Protein AF-A0A0N4YQ69-F1 (afdb_monomer)

Solvent-accessible surface area (backbone atoms only — not comparable to full-atom values): 17770 Å² total; per-residue (Å²): 64,83,66,95,59,52,76,45,65,47,61,39,55,82,89,36,18,52,49,54,38,53,51,47,27,51,51,41,51,25,63,77,66,76,50,82,80,83,52,77,44,84,30,37,85,88,32,35,67,65,48,52,65,71,57,42,94,88,43,84,62,46,72,47,61,40,63,74,40,74,33,44,87,44,102,47,74,42,63,37,41,68,34,44,51,65,61,28,32,49,76,69,47,48,49,58,56,56,50,56,60,54,73,76,50,97,78,84,85,88,79,91,86,48,65,75,68,63,68,65,94,88,39,54,59,55,89,56,77,80,75,51,59,79,94,47,44,70,57,63,70,26,62,86,73,43,79,73,78,88,75,81,83,80,88,79,59,65,70,59,47,65,76,37,60,91,73,60,56,49,59,79,38,70,44,79,46,75,56,97,91,37,73,31,41,40,70,26,24,40,54,60,32,38,47,62,70,41,94,89,65,69,30,77,90,71,66,69,80,82,52,82,80,74,83,45,45,43,44,43,53,49,52,47,13,65,33,28,41,70,46,98,55,44,46,74,38,73,62,49,92,75,76,82,50,52,58,46,66,26,81,62,33,41,32,52,68,52,34,54,74,26,36,80,33,66,42,42,44,59,62,28,52,37,40,38,41,38,45,92,70,70,43,54,70,93,40,73,47,66,48,70,48,78,47,77,104

Sequence (297 aa):
MGCAGPKSFIKVKGELSFLDIARRQHEAFNELHGCRVPLLLMNSFYTDMQTIDKLGAESSVKSFCQSRCPRIYADTWYPPGHGNIFQSLAMNGILDELLEQVSTSPNADESLQGGTLIDIGGQLMHLEIPQVPPEHLDEFCSTRTFKIFNTNNIWVNLRAVKRQLETISSEIIVNKKVLNGRDVIQLETSIGGCIRNFAKAYCVHVERSRFLPVKKTDDLLAICSDLYTLTDSWALQLSKQGAAPTVELGKCFQKVDEFHARFEEYPDIRELRSLRIDGDFRFEKDVVLKVFYCIEL

Mean predicted aligned error: 7.24 Å

Organism: Nippostrongylus brasiliensis (NCBI:txid27835)

Radius of gyration: 21.25 Å; Cα contacts (8 Å, |Δi|>4): 427; chains: 1; bounding box: 59×49×52 Å

Foldseek 3Di:
DADQADQQCQDQEVNDGVVNLVVLLVVLVCVVVVHDDAAEAEAEPRHVVVVDVVQDPPHSHYYFYFDWDAWAPDRDIDGQAPLRVLVRCVVVVNLVVVVVVVVPDDDDDDDDDADDADDDPNFHADDDQLNDDPVCNVVVPDCVNGVDDDLVPDDDDSVLSVVCVVPQDFDWRWDWDADPNDIITHTHGYNRRRQRSDPRHHDDDDDCLSHQDDDFVQSSLCSNAPQWDQDPSSRTDGPEPDDDARGAEEPQCGDSVSVVVQEPGREACRQERYEAAYDRHHDDPHHYDHYDDDHYD

pLDDT: mean 85.87, std 14.71, range [24.88, 97.06]

Nearest PDB structures (foldseek):
  2icx-assembly1_A  TM=8.692E-01  e=3.477E-26  Arabidopsis thaliana
  5weg-assembly2_B  TM=8.703E-01  e=4.452E-26  Saccharum hybrid cultivar SP80-3280
  1z90-assembly1_A  TM=8.789E-01  e=8.254E-26  Arabidopsis thaliana
  8c0b-assembly1_C  TM=8.403E-01  e=4.650E-25  Aspergillus nidulans FGSC A4
  2q4j-assembly2_B  TM=8.127E-01  e=1.204E-22  Arabidopsis thaliana

Structure (mmCIF, N/CA/C/O backbone):
data_AF-A0A0N4YQ69-F1
#
_entry.id   AF-A0A0N4YQ69-F1
#
loop_
_atom_site.group_PDB
_atom_site.id
_atom_site.type_symbol
_atom_site.label_atom_id
_atom_site.label_alt_id
_atom_site.label_comp_id
_atom_site.label_asym_id
_atom_site.label_entity_id
_atom_site.label_seq_id
_atom_site.pdbx_PDB_ins_code
_atom_site.Cartn_x
_atom_site.Cartn_y
_atom_site.Cartn_z
_atom_site.occupancy
_atom_site.B_iso_or_equiv
_atom_site.auth_seq_id
_atom_site.auth_comp_id
_atom_site.auth_asym_id
_atom_site.auth_atom_id
_atom_site.pdbx_PDB_model_num
ATOM 1 N N . MET A 1 1 ? 13.344 -1.336 -2.227 1.00 81.56 1 MET A N 1
ATOM 2 C CA . MET A 1 1 ? 12.711 -0.138 -2.815 1.00 81.56 1 MET A CA 1
ATOM 3 C C . MET A 1 1 ? 13.374 1.168 -2.384 1.00 81.56 1 MET A C 1
ATOM 5 O O . MET A 1 1 ? 13.573 1.996 -3.254 1.00 81.56 1 MET A O 1
ATOM 9 N N . GLY A 1 2 ? 13.752 1.383 -1.112 1.00 80.56 2 GLY A N 1
ATOM 10 C CA . GLY A 1 2 ? 14.614 2.529 -0.747 1.00 80.56 2 GLY A CA 1
ATOM 11 C C . GLY A 1 2 ? 14.018 3.917 -1.029 1.00 80.56 2 GLY A C 1
ATOM 12 O O . GLY A 1 2 ? 14.747 4.820 -1.409 1.00 80.56 2 GLY A O 1
ATOM 13 N N . CYS A 1 3 ? 12.699 4.067 -0.896 1.00 82.56 3 CYS A N 1
ATOM 14 C CA . CYS A 1 3 ? 11.982 5.309 -1.187 1.00 82.56 3 CYS A CA 1
ATOM 15 C C . CYS A 1 3 ? 12.355 6.416 -0.188 1.00 82.56 3 CYS A C 1
ATOM 17 O O . CYS A 1 3 ? 12.327 6.171 1.018 1.00 82.56 3 CYS A O 1
ATOM 19 N N . ALA A 1 4 ? 12.628 7.629 -0.678 1.00 78.94 4 ALA A N 1
ATOM 20 C CA . ALA A 1 4 ? 12.836 8.808 0.171 1.00 78.94 4 ALA A CA 1
ATOM 21 C C . ALA A 1 4 ? 11.524 9.351 0.781 1.00 78.94 4 ALA A C 1
ATOM 23 O O . ALA A 1 4 ? 11.542 9.979 1.837 1.00 78.94 4 ALA A O 1
ATOM 24 N N . GLY A 1 5 ? 10.386 9.078 0.134 1.00 88.38 5 GLY A N 1
ATOM 25 C CA . GLY A 1 5 ? 9.054 9.516 0.553 1.00 88.38 5 GLY A CA 1
ATOM 26 C C . GLY A 1 5 ? 8.030 8.377 0.642 1.00 88.38 5 GLY A C 1
ATOM 27 O O . GLY A 1 5 ? 8.395 7.193 0.595 1.00 88.38 5 GLY A O 1
ATOM 28 N N . PRO A 1 6 ? 6.732 8.711 0.766 1.00 93.50 6 PRO A N 1
ATOM 29 C CA . PRO A 1 6 ? 5.652 7.732 0.772 1.00 93.50 6 PRO A CA 1
ATOM 30 C C . PRO A 1 6 ? 5.706 6.847 -0.478 1.00 93.50 6 PRO A C 1
ATOM 32 O O . PRO A 1 6 ? 5.809 7.343 -1.597 1.00 93.50 6 PRO A O 1
ATOM 35 N N . LYS A 1 7 ? 5.568 5.524 -0.317 1.00 92.75 7 LYS A N 1
ATOM 36 C CA . LYS A 1 7 ? 5.508 4.598 -1.467 1.00 92.75 7 LYS A CA 1
ATOM 37 C C . LYS A 1 7 ? 4.371 4.934 -2.433 1.00 92.75 7 LYS A C 1
ATOM 39 O O . LYS A 1 7 ? 4.475 4.641 -3.615 1.00 92.75 7 LYS A O 1
ATOM 44 N N . SER A 1 8 ? 3.303 5.556 -1.938 1.00 95.56 8 SER A N 1
ATOM 45 C CA . SER A 1 8 ? 2.180 5.995 -2.759 1.00 95.56 8 SER A CA 1
ATOM 46 C C . SER A 1 8 ? 2.563 7.067 -3.789 1.00 95.56 8 SER A C 1
ATOM 48 O O . SER A 1 8 ? 1.811 7.275 -4.734 1.00 95.56 8 SER A O 1
ATOM 50 N N . PHE A 1 9 ? 3.720 7.723 -3.644 1.00 95.75 9 PHE A N 1
ATOM 51 C CA . PHE A 1 9 ? 4.195 8.762 -4.565 1.00 95.75 9 PHE A CA 1
ATOM 52 C C . PHE A 1 9 ? 5.041 8.209 -5.712 1.00 95.75 9 PHE A C 1
ATOM 54 O O . PHE A 1 9 ? 5.389 8.955 -6.624 1.00 95.75 9 PHE A O 1
ATOM 61 N N . ILE A 1 10 ? 5.376 6.916 -5.684 1.00 95.44 10 ILE A N 1
ATOM 62 C CA . ILE A 1 10 ? 6.097 6.268 -6.780 1.00 95.44 10 ILE A CA 1
ATOM 63 C C . ILE A 1 10 ? 5.240 6.382 -8.041 1.00 95.44 10 ILE A C 1
ATOM 65 O O . ILE A 1 10 ? 4.072 5.982 -8.027 1.00 95.44 10 ILE A O 1
ATOM 69 N N . LYS A 1 11 ? 5.826 6.933 -9.107 1.00 95.00 11 LYS A N 1
ATOM 70 C CA . LYS A 1 11 ? 5.207 7.020 -10.431 1.00 95.00 11 LYS A CA 1
ATOM 71 C C . LYS A 1 11 ? 5.155 5.632 -11.049 1.00 95.00 11 LYS A C 1
ATOM 73 O O . LYS A 1 11 ? 6.167 4.940 -11.094 1.00 95.00 11 LYS A O 1
ATOM 78 N N . VAL A 1 12 ? 3.978 5.231 -11.509 1.00 95.56 12 VAL A N 1
ATOM 79 C CA . VAL A 1 12 ? 3.753 3.880 -12.037 1.00 95.56 12 VAL A CA 1
ATOM 80 C C . VAL A 1 12 ? 3.042 3.843 -13.376 1.00 95.56 12 VAL A C 1
ATOM 82 O O . VAL A 1 12 ? 3.085 2.816 -14.038 1.00 95.56 12 VAL A O 1
ATOM 85 N N . LYS A 1 13 ? 2.400 4.932 -13.807 1.00 94.69 13 LYS A N 1
ATOM 86 C CA . LYS A 1 13 ? 1.794 5.030 -15.141 1.00 94.69 13 LYS A CA 1
ATOM 87 C C . LYS A 1 13 ? 2.028 6.409 -15.730 1.00 94.69 13 LYS A C 1
ATOM 89 O O . LYS A 1 13 ? 1.297 7.350 -15.427 1.00 94.69 13 LYS A O 1
ATOM 94 N N . GLY A 1 14 ? 3.071 6.523 -16.554 1.00 91.00 14 GLY A N 1
ATOM 95 C CA . GLY A 1 14 ? 3.581 7.820 -16.994 1.00 91.00 14 GLY A CA 1
ATOM 96 C C . GLY A 1 14 ? 3.902 8.688 -15.777 1.00 91.00 14 GLY A C 1
ATOM 97 O O . GLY A 1 14 ? 4.622 8.265 -14.876 1.00 91.00 14 GLY A O 1
ATOM 98 N N . GLU A 1 15 ? 3.283 9.862 -15.705 1.00 93.12 15 GLU A N 1
ATOM 99 C CA . GLU A 1 15 ? 3.456 10.794 -14.587 1.00 93.12 15 GLU A CA 1
ATOM 100 C C . GLU A 1 15 ? 2.585 10.478 -13.356 1.00 93.12 15 GLU A C 1
ATOM 102 O O . GLU A 1 15 ? 2.744 11.120 -12.317 1.00 93.12 15 GLU A O 1
ATOM 107 N N . LEU A 1 16 ? 1.677 9.498 -13.442 1.00 96.88 16 LEU A N 1
ATOM 108 C CA . LEU A 1 16 ? 0.750 9.162 -12.362 1.00 96.88 16 LEU A CA 1
ATOM 109 C C . LEU A 1 16 ? 1.410 8.272 -11.310 1.00 96.88 16 LEU A C 1
ATOM 111 O O . LEU A 1 16 ? 1.935 7.196 -11.616 1.00 96.88 16 LEU A O 1
ATOM 115 N N . SER A 1 17 ? 1.313 8.695 -10.052 1.00 96.94 17 SER A N 1
ATOM 116 C CA . SER A 1 17 ? 1.660 7.880 -8.891 1.00 96.94 17 SER A CA 1
ATOM 117 C C . SER A 1 17 ? 0.519 6.964 -8.444 1.00 96.94 17 SER A C 1
ATOM 119 O O . SER A 1 17 ? -0.624 7.113 -8.882 1.00 96.94 17 SER A O 1
ATOM 121 N N . PHE A 1 18 ? 0.795 6.032 -7.525 1.00 96.75 18 PHE A N 1
ATOM 122 C CA . PHE A 1 18 ? -0.266 5.232 -6.895 1.00 96.75 18 PHE A CA 1
ATOM 123 C C . PHE A 1 18 ? -1.338 6.103 -6.227 1.00 96.75 18 PHE A C 1
ATOM 125 O O . PHE A 1 18 ? -2.519 5.771 -6.300 1.00 96.75 18 PHE A O 1
ATOM 132 N N . LEU A 1 19 ? -0.944 7.208 -5.581 1.00 96.75 19 LEU A N 1
ATOM 133 C CA . LEU A 1 19 ? -1.889 8.145 -4.977 1.00 96.75 19 LEU A CA 1
ATOM 134 C C . LEU A 1 19 ? -2.761 8.813 -6.044 1.00 96.75 19 LEU A C 1
ATOM 136 O O . LEU A 1 19 ? -3.971 8.902 -5.859 1.00 96.75 19 LEU A O 1
ATOM 140 N N . ASP A 1 20 ? -2.171 9.246 -7.159 1.00 96.81 20 ASP A N 1
ATOM 141 C CA . ASP A 1 20 ? -2.929 9.883 -8.243 1.00 96.81 20 ASP A CA 1
ATOM 142 C C . ASP A 1 20 ? -3.948 8.907 -8.847 1.00 96.81 20 ASP A C 1
ATOM 144 O O . ASP A 1 20 ? -5.098 9.277 -9.077 1.00 96.81 20 ASP A O 1
ATOM 148 N N . ILE A 1 21 ? -3.560 7.641 -9.038 1.00 96.81 21 ILE A N 1
ATOM 149 C CA . ILE A 1 21 ? -4.468 6.585 -9.508 1.00 96.81 21 ILE A CA 1
ATOM 150 C C . ILE A 1 21 ? -5.599 6.352 -8.497 1.00 96.81 21 ILE A C 1
ATOM 152 O O . ILE A 1 21 ? -6.761 6.325 -8.892 1.00 96.81 21 ILE A O 1
ATOM 156 N N . ALA A 1 22 ? -5.294 6.237 -7.200 1.00 95.62 22 ALA A N 1
ATOM 157 C CA . ALA A 1 22 ? -6.308 6.027 -6.162 1.00 95.62 22 ALA A CA 1
ATOM 158 C C . ALA A 1 22 ? -7.311 7.191 -6.071 1.00 95.62 22 ALA A C 1
ATOM 160 O O . ALA A 1 22 ? -8.509 6.962 -5.906 1.00 95.62 22 ALA A O 1
ATOM 161 N N . ARG A 1 23 ? -6.841 8.438 -6.222 1.00 95.69 23 ARG A N 1
ATOM 162 C CA . ARG A 1 23 ? -7.705 9.629 -6.279 1.00 95.69 23 ARG A CA 1
ATOM 163 C C . ARG A 1 23 ? -8.641 9.587 -7.481 1.00 95.69 23 ARG A C 1
ATOM 165 O O . ARG A 1 23 ? -9.840 9.766 -7.317 1.00 95.69 23 ARG A O 1
ATOM 172 N N . ARG A 1 24 ? -8.119 9.271 -8.668 1.00 96.19 24 ARG A N 1
ATOM 173 C CA . ARG A 1 24 ? -8.933 9.189 -9.889 1.00 96.19 24 ARG A CA 1
ATOM 174 C C . ARG A 1 24 ? -9.940 8.037 -9.856 1.00 96.19 24 ARG A C 1
ATOM 176 O O . ARG A 1 24 ? -11.064 8.207 -10.310 1.00 96.19 24 ARG A O 1
ATOM 183 N N . GLN A 1 25 ? -9.575 6.893 -9.271 1.00 94.94 25 GLN A N 1
ATOM 184 C CA . GLN A 1 25 ? -10.514 5.790 -9.018 1.00 94.94 25 GLN A CA 1
ATOM 185 C C . GLN A 1 25 ? -11.665 6.231 -8.110 1.00 94.94 25 GLN A C 1
ATOM 187 O O . GLN A 1 25 ? -12.823 5.909 -8.364 1.00 94.94 25 GLN A O 1
ATOM 192 N N . HIS A 1 26 ? -11.346 6.969 -7.046 1.00 93.88 26 HIS A N 1
ATOM 193 C CA . HIS A 1 26 ? -12.329 7.490 -6.100 1.00 93.88 26 HIS A CA 1
ATOM 194 C C . HIS A 1 26 ? -13.263 8.531 -6.730 1.00 93.88 26 HIS A C 1
ATOM 196 O O . HIS A 1 26 ? -14.478 8.448 -6.549 1.00 93.88 26 HIS A O 1
ATOM 202 N N . GLU A 1 27 ? -12.713 9.464 -7.506 1.00 93.81 27 GLU A N 1
ATOM 203 C CA . GLU A 1 27 ? -13.479 10.462 -8.259 1.00 93.81 27 GLU A CA 1
ATOM 204 C C . GLU A 1 27 ? -14.423 9.786 -9.262 1.00 93.81 27 GLU A C 1
ATOM 206 O O . GLU A 1 27 ? -15.629 10.029 -9.219 1.00 93.81 27 GLU A O 1
ATOM 211 N N . ALA A 1 28 ? -13.906 8.858 -10.076 1.00 94.12 28 ALA A N 1
ATOM 212 C CA . ALA A 1 28 ? -14.700 8.105 -11.044 1.00 94.12 28 ALA A CA 1
ATOM 213 C C . ALA A 1 28 ? -15.805 7.270 -10.376 1.00 94.12 28 ALA A C 1
ATOM 215 O O . ALA A 1 28 ? -16.916 7.192 -10.893 1.00 94.12 28 ALA A O 1
ATOM 216 N N . PHE A 1 29 ? -15.534 6.667 -9.212 1.00 90.50 29 PHE A N 1
ATOM 217 C CA . PHE A 1 29 ? -16.540 5.927 -8.445 1.00 90.50 29 PHE A CA 1
ATOM 218 C C . PHE A 1 29 ? -17.683 6.836 -7.975 1.00 90.50 29 PHE A C 1
ATOM 220 O O . PHE A 1 29 ? -18.855 6.502 -8.150 1.00 90.50 29 PHE A O 1
ATOM 227 N N . ASN A 1 30 ? -17.349 7.987 -7.389 1.00 87.38 30 ASN A N 1
ATOM 228 C CA . ASN A 1 30 ? -18.348 8.938 -6.907 1.00 87.38 30 ASN A CA 1
ATOM 229 C C . ASN A 1 30 ? -19.183 9.523 -8.052 1.00 87.38 30 ASN A C 1
ATOM 231 O O . ASN A 1 30 ? -20.398 9.647 -7.910 1.00 87.38 30 ASN A O 1
ATOM 235 N N . GLU A 1 31 ? -18.557 9.837 -9.188 1.00 92.25 31 GLU A N 1
ATOM 236 C CA . GLU A 1 31 ? -19.246 10.320 -10.387 1.00 92.25 31 GLU A CA 1
ATOM 237 C C . GLU A 1 31 ? -20.193 9.257 -10.959 1.00 92.25 31 GLU A C 1
ATOM 239 O O . GLU A 1 31 ? -21.384 9.520 -11.125 1.00 92.25 31 GLU A O 1
ATOM 244 N N . LEU A 1 32 ? -19.694 8.033 -11.173 1.00 90.19 32 LEU A N 1
ATOM 245 C CA . LEU A 1 32 ? -20.468 6.923 -11.734 1.00 90.19 32 LEU A CA 1
ATOM 246 C C . LEU A 1 32 ? -21.710 6.588 -10.899 1.00 90.19 32 LEU A C 1
ATOM 248 O O . LEU A 1 32 ? -22.759 6.251 -11.447 1.00 90.19 32 LEU A O 1
ATOM 252 N N . HIS A 1 33 ? -21.593 6.657 -9.573 1.00 84.56 33 HIS A N 1
ATOM 253 C CA . HIS A 1 33 ? -22.668 6.284 -8.655 1.00 84.56 33 HIS A CA 1
ATOM 254 C C . HIS A 1 33 ? -23.446 7.479 -8.091 1.00 84.56 33 HIS A C 1
ATOM 256 O O . HIS A 1 33 ? -24.331 7.278 -7.258 1.00 84.56 33 HIS A O 1
ATOM 262 N N . GLY A 1 34 ? -23.132 8.709 -8.511 1.00 85.81 34 GLY A N 1
ATOM 263 C CA . GLY A 1 34 ? -23.762 9.925 -7.991 1.00 85.81 34 GLY A CA 1
ATOM 264 C C . GLY A 1 34 ? -23.657 10.057 -6.467 1.00 85.81 34 GLY A C 1
ATOM 265 O O . GLY A 1 34 ? -24.573 10.571 -5.824 1.00 85.81 34 GLY A O 1
ATOM 266 N N . CYS A 1 35 ? -22.576 9.546 -5.874 1.00 85.31 35 CYS A N 1
ATOM 267 C CA . CYS A 1 35 ? -22.390 9.474 -4.429 1.00 85.31 35 CYS A CA 1
ATOM 268 C C . CYS A 1 35 ? -21.228 10.361 -3.959 1.00 85.31 35 CYS A C 1
ATOM 270 O O . CYS A 1 35 ? -20.520 10.988 -4.745 1.00 85.31 35 CYS A O 1
ATOM 272 N N . ARG A 1 36 ? -21.083 10.491 -2.639 1.00 83.62 36 ARG A N 1
ATOM 273 C CA . ARG A 1 36 ? -20.038 11.305 -1.998 1.00 83.62 36 ARG A CA 1
ATOM 274 C C . ARG A 1 36 ? -19.350 10.508 -0.902 1.00 83.62 36 ARG A C 1
ATOM 276 O O . ARG A 1 36 ? -19.310 10.922 0.253 1.00 83.62 36 ARG A O 1
ATOM 283 N N . VAL A 1 37 ? -18.862 9.322 -1.252 1.00 87.25 37 VAL A N 1
ATOM 284 C CA . VAL A 1 37 ? -18.086 8.507 -0.316 1.00 87.25 37 VAL A CA 1
ATOM 285 C C . VAL A 1 37 ? -16.769 9.237 -0.033 1.00 87.25 37 VAL A C 1
ATOM 287 O O . VAL A 1 37 ? -16.130 9.678 -0.988 1.00 87.25 37 VAL A O 1
ATOM 290 N N . PRO A 1 38 ? -16.335 9.406 1.228 1.00 91.06 38 PRO A N 1
ATOM 291 C CA . PRO A 1 38 ? -15.057 10.044 1.534 1.00 91.06 38 PRO A CA 1
ATOM 292 C C . PRO A 1 38 ? -13.868 9.117 1.234 1.00 91.06 38 PRO A C 1
ATOM 294 O O . PRO A 1 38 ? -13.939 7.911 1.470 1.00 91.06 38 PRO A O 1
ATOM 297 N N . LEU A 1 39 ? -12.751 9.689 0.768 1.00 94.00 39 LEU A N 1
ATOM 298 C CA . LEU A 1 39 ? -11.452 9.009 0.716 1.00 94.00 39 LEU A CA 1
ATOM 299 C C . LEU A 1 39 ? -10.593 9.483 1.887 1.00 94.00 39 LEU A C 1
ATOM 301 O O . LEU A 1 39 ? -10.362 10.683 2.046 1.00 94.00 39 LEU A O 1
ATOM 305 N N . LEU A 1 40 ? -10.121 8.530 2.691 1.00 95.50 40 LEU A N 1
ATOM 306 C CA . LEU A 1 40 ? -9.286 8.779 3.862 1.00 95.50 40 LEU A CA 1
ATOM 307 C C . LEU A 1 40 ? -7.924 8.104 3.696 1.00 95.50 40 LEU A C 1
ATOM 309 O O . LEU A 1 40 ? -7.854 6.915 3.383 1.00 95.50 40 LEU A O 1
ATOM 313 N N . LEU A 1 41 ? -6.846 8.843 3.956 1.00 97.00 41 LEU A N 1
ATOM 314 C CA . LEU A 1 41 ? -5.479 8.323 3.940 1.00 97.00 41 LEU A CA 1
ATOM 315 C C . LEU A 1 41 ? -4.911 8.266 5.359 1.00 97.00 41 LEU A C 1
ATOM 317 O O . LEU A 1 41 ? -4.782 9.291 6.024 1.00 97.00 41 LEU A O 1
ATOM 321 N N . MET A 1 42 ? -4.545 7.069 5.816 1.00 97.06 42 MET A N 1
ATOM 322 C CA . MET A 1 42 ? -3.809 6.909 7.068 1.00 97.06 42 MET A CA 1
ATOM 323 C C . MET A 1 42 ? -2.308 7.060 6.814 1.00 97.06 42 MET A C 1
ATOM 325 O O . MET A 1 42 ? -1.683 6.217 6.167 1.00 97.06 42 MET A O 1
ATOM 329 N N . ASN A 1 43 ? -1.724 8.113 7.368 1.00 96.69 43 ASN A N 1
ATOM 330 C CA . ASN A 1 43 ? -0.309 8.429 7.272 1.00 96.69 43 ASN A CA 1
ATOM 331 C C . ASN A 1 43 ? 0.462 7.931 8.501 1.00 96.69 43 ASN A C 1
ATOM 333 O O . ASN A 1 43 ? -0.093 7.626 9.553 1.00 96.69 43 ASN A O 1
ATOM 337 N N . SER A 1 44 ? 1.785 7.880 8.384 1.00 95.31 44 SER A N 1
ATOM 338 C CA . SER A 1 44 ? 2.702 7.872 9.527 1.00 95.31 44 SER A CA 1
ATOM 339 C C . SER A 1 44 ? 3.306 9.257 9.713 1.00 95.31 44 SER A C 1
ATOM 341 O O . SER A 1 44 ? 3.362 10.032 8.763 1.00 95.31 44 SER A O 1
ATOM 343 N N . PHE A 1 45 ? 3.909 9.519 10.870 1.00 93.69 45 PHE A N 1
ATOM 344 C CA . PHE A 1 45 ? 4.668 10.754 11.090 1.00 93.69 45 PHE A CA 1
ATOM 345 C C . PHE A 1 45 ? 5.856 10.948 10.119 1.00 93.69 45 PHE A C 1
ATOM 347 O O . PHE A 1 45 ? 6.374 12.053 10.016 1.00 93.69 45 PHE A O 1
ATOM 354 N N . TYR A 1 46 ? 6.285 9.908 9.388 1.00 93.94 46 TYR A N 1
ATOM 355 C CA . TYR A 1 46 ? 7.277 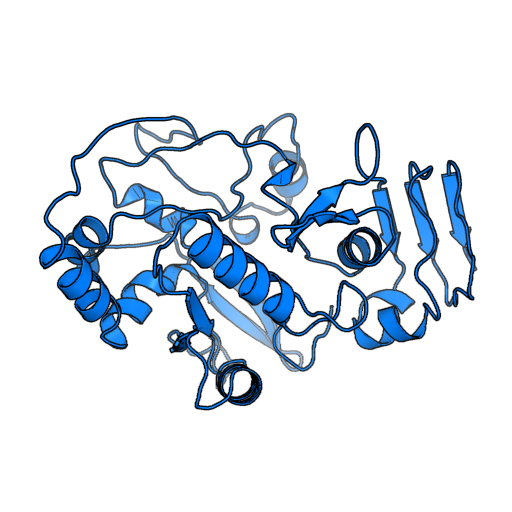10.024 8.309 1.00 93.94 46 TYR A CA 1
ATOM 356 C C . TYR A 1 46 ? 6.677 10.477 6.969 1.00 93.94 46 TYR A C 1
ATOM 358 O O . TYR A 1 46 ? 7.389 11.009 6.119 1.00 93.94 46 TYR A O 1
ATOM 366 N N . THR A 1 47 ? 5.385 10.226 6.753 1.00 95.69 47 THR A N 1
ATOM 367 C CA . THR A 1 47 ? 4.704 10.426 5.464 1.00 95.69 47 THR A CA 1
ATOM 368 C C . THR A 1 47 ? 3.662 11.538 5.501 1.00 95.69 47 THR A C 1
ATOM 370 O O . THR A 1 47 ? 3.200 11.944 4.440 1.00 95.69 47 THR A O 1
ATOM 373 N N . ASP A 1 48 ? 3.291 12.019 6.688 1.00 95.44 48 ASP A N 1
ATOM 374 C CA . ASP A 1 48 ? 2.148 12.907 6.906 1.00 95.44 48 ASP A CA 1
ATOM 375 C C . ASP A 1 48 ? 2.302 14.257 6.202 1.00 95.44 48 ASP A C 1
ATOM 377 O O . ASP A 1 48 ? 1.548 14.542 5.277 1.00 95.44 48 ASP A O 1
ATOM 381 N N . MET A 1 49 ? 3.350 15.018 6.536 1.00 95.44 49 MET A N 1
ATOM 382 C CA . MET A 1 49 ? 3.629 16.325 5.919 1.00 95.44 49 MET A CA 1
ATOM 383 C C . MET A 1 49 ? 3.706 16.241 4.392 1.00 95.44 49 MET A C 1
ATOM 385 O O . MET A 1 49 ? 3.011 16.969 3.697 1.00 95.44 49 MET A O 1
ATOM 389 N N . GLN A 1 50 ? 4.472 15.278 3.867 1.00 96.00 50 GLN A N 1
ATOM 390 C CA . GLN A 1 50 ? 4.605 15.073 2.421 1.00 96.00 50 GLN A CA 1
ATOM 391 C C . GLN A 1 50 ? 3.249 14.781 1.758 1.00 96.00 50 GLN A C 1
ATOM 393 O O . GLN A 1 50 ? 2.995 15.243 0.648 1.00 96.00 50 GLN A O 1
ATOM 398 N N . THR A 1 51 ? 2.379 14.019 2.430 1.00 96.31 51 THR A N 1
ATOM 399 C CA . THR A 1 51 ? 1.026 13.702 1.949 1.00 96.31 51 THR A CA 1
ATOM 400 C C . THR A 1 51 ? 0.129 14.929 1.971 1.00 96.31 51 THR A C 1
ATOM 402 O O . THR A 1 51 ? -0.506 15.207 0.960 1.00 96.31 51 THR A O 1
ATOM 405 N N . ILE A 1 52 ? 0.117 15.692 3.064 1.00 95.00 52 ILE A N 1
ATOM 406 C CA . ILE A 1 52 ? -0.664 16.930 3.190 1.00 95.00 52 ILE A CA 1
ATOM 407 C C . ILE A 1 52 ? -0.252 17.939 2.109 1.00 95.00 52 ILE A C 1
ATOM 409 O O . ILE A 1 52 ? -1.113 18.441 1.386 1.00 95.00 52 ILE A O 1
ATOM 413 N N . ASP A 1 53 ? 1.053 18.155 1.926 1.00 95.44 53 ASP A N 1
ATOM 414 C CA . ASP A 1 53 ? 1.588 19.067 0.911 1.00 95.44 53 ASP A CA 1
ATOM 415 C C . ASP A 1 53 ? 1.190 18.633 -0.509 1.00 95.44 53 ASP A C 1
ATOM 417 O O . ASP A 1 53 ? 0.791 19.456 -1.333 1.00 95.44 53 ASP A O 1
ATOM 421 N N . LYS A 1 54 ? 1.252 17.325 -0.799 1.00 94.50 54 LYS A N 1
ATOM 422 C CA . LYS A 1 54 ? 0.860 16.762 -2.102 1.00 94.50 54 LYS A CA 1
ATOM 423 C C . LYS A 1 54 ? -0.648 16.837 -2.349 1.00 94.50 54 LYS A C 1
ATOM 425 O O . LYS A 1 54 ? -1.058 16.962 -3.503 1.00 94.50 54 LYS A O 1
ATOM 430 N N . LEU A 1 55 ? -1.471 16.706 -1.307 1.00 94.00 55 LEU A N 1
ATOM 431 C CA . LEU A 1 55 ? -2.924 16.819 -1.423 1.00 94.00 55 LEU A CA 1
ATOM 432 C C . LEU A 1 55 ? -3.344 18.266 -1.706 1.00 94.00 55 LEU A C 1
ATOM 434 O O . LEU A 1 55 ? -4.176 18.476 -2.589 1.00 94.00 55 LEU A O 1
ATOM 438 N N . GLY A 1 56 ? -2.735 19.230 -1.011 1.00 93.00 56 GLY A N 1
ATOM 439 C CA . GLY A 1 56 ? -3.095 20.645 -1.072 1.00 93.00 56 GLY A CA 1
ATOM 440 C C . GLY A 1 56 ? -4.331 20.984 -0.228 1.00 93.00 56 GLY A C 1
ATOM 441 O O . GLY A 1 56 ? -5.142 20.117 0.096 1.00 93.00 56 GLY A O 1
ATOM 442 N N . ALA A 1 57 ? -4.477 22.265 0.126 1.00 88.31 57 ALA A N 1
ATOM 443 C CA . ALA A 1 57 ? -5.501 22.740 1.066 1.00 88.31 57 ALA A CA 1
ATOM 444 C C . ALA A 1 57 ? -6.951 22.509 0.595 1.00 88.31 57 ALA A C 1
ATOM 446 O O . ALA A 1 57 ? -7.831 22.280 1.416 1.00 88.31 57 ALA A O 1
ATOM 447 N N . GLU A 1 58 ? -7.185 22.517 -0.718 1.00 88.00 58 GLU A N 1
ATOM 448 C CA . GLU A 1 58 ? -8.519 22.382 -1.328 1.00 88.00 58 GLU A CA 1
ATOM 449 C C . GLU A 1 58 ? -8.905 20.921 -1.635 1.00 88.00 58 GLU A C 1
ATOM 451 O O . GLU A 1 58 ? -9.901 20.650 -2.306 1.00 88.00 58 GLU A O 1
ATOM 456 N N . SER A 1 59 ? -8.099 19.947 -1.201 1.00 89.31 59 SER A N 1
ATOM 457 C CA . SER A 1 59 ? -8.358 18.533 -1.474 1.00 89.31 59 SER A CA 1
ATOM 458 C C . SER A 1 59 ? -9.586 18.016 -0.721 1.00 89.31 59 SER A C 1
ATOM 460 O O . SER A 1 59 ? -9.681 18.126 0.498 1.00 89.31 59 SER A O 1
ATOM 462 N N . SER A 1 60 ? -10.485 17.335 -1.435 1.00 87.38 60 SER A N 1
ATOM 463 C CA . SER A 1 60 ? -11.604 16.585 -0.841 1.00 87.38 60 SER A CA 1
ATOM 464 C C . SER A 1 60 ? -11.161 15.304 -0.120 1.00 87.38 60 SER A C 1
ATOM 466 O O . SER A 1 60 ? -11.900 14.757 0.700 1.00 87.38 60 SER A O 1
ATOM 468 N N . VAL A 1 61 ? -9.953 14.817 -0.416 1.00 94.00 61 VAL A N 1
ATOM 469 C CA . VAL A 1 61 ? -9.334 13.675 0.261 1.00 94.00 61 VAL A CA 1
ATOM 470 C C . VAL A 1 61 ? -8.814 14.126 1.615 1.00 94.00 61 VAL A C 1
ATOM 472 O O . VAL A 1 61 ? -7.969 15.021 1.677 1.00 94.00 61 VAL A O 1
ATOM 475 N N . LYS A 1 62 ? -9.271 13.475 2.688 1.00 92.31 62 LYS A N 1
ATOM 476 C CA . LYS A 1 62 ? -8.769 13.727 4.042 1.00 92.31 62 LYS A CA 1
ATOM 477 C C . LYS A 1 62 ? -7.641 12.758 4.371 1.00 92.31 62 LYS A C 1
ATOM 479 O O . LYS A 1 62 ? -7.582 11.638 3.863 1.00 92.31 62 LYS A O 1
ATOM 484 N N . SER A 1 63 ? -6.760 13.165 5.273 1.00 95.12 63 SER A N 1
ATOM 485 C CA . SER A 1 63 ? -5.730 12.283 5.813 1.00 95.12 63 SER A CA 1
ATOM 486 C C . SER A 1 63 ? -5.610 12.439 7.321 1.00 95.12 63 SER A C 1
ATOM 488 O O . SER A 1 63 ? -6.019 13.460 7.869 1.00 95.12 63 SER A O 1
ATOM 490 N N . PHE A 1 64 ? -5.096 11.409 7.984 1.00 95.75 64 PHE A N 1
ATOM 491 C CA . PHE A 1 64 ? -4.874 11.404 9.423 1.00 95.75 64 PHE A CA 1
ATOM 492 C C . PHE A 1 64 ? -3.630 10.612 9.776 1.00 95.75 64 PHE A C 1
ATOM 494 O O . PHE A 1 64 ? -3.276 9.646 9.098 1.00 95.75 64 PHE A O 1
ATOM 501 N N . CYS A 1 65 ? -2.974 11.006 10.859 1.00 96.06 65 CYS A N 1
ATOM 502 C CA . CYS A 1 65 ? -1.726 10.394 11.275 1.00 96.06 65 CYS A CA 1
ATOM 503 C C . CYS A 1 65 ? -1.985 9.277 12.288 1.00 96.06 65 CYS A C 1
ATOM 505 O O . CYS A 1 65 ? -2.736 9.444 13.254 1.00 96.06 65 CYS A O 1
ATOM 507 N N . GLN A 1 66 ? -1.354 8.127 12.059 1.00 96.38 66 GLN A N 1
ATOM 508 C CA . GLN A 1 66 ? -1.346 7.027 13.012 1.00 96.38 66 GLN A CA 1
ATOM 509 C C . GLN A 1 66 ? -0.385 7.298 14.177 1.00 96.38 66 GLN A C 1
ATOM 511 O O . GLN A 1 66 ? 0.467 8.190 14.129 1.00 96.38 66 GLN A O 1
ATOM 516 N N . SER A 1 67 ? -0.490 6.480 15.219 1.00 95.56 67 SER A N 1
ATOM 517 C CA . SER A 1 67 ? 0.363 6.580 16.404 1.00 95.56 67 SER A CA 1
ATOM 518 C C . SER A 1 67 ? 1.840 6.296 16.092 1.00 95.56 67 SER A C 1
ATOM 520 O O . SER A 1 67 ? 2.217 5.818 15.019 1.00 95.56 67 SER A O 1
ATOM 522 N N . ARG A 1 68 ? 2.706 6.554 17.073 1.00 95.50 68 ARG A N 1
ATOM 523 C CA . ARG A 1 68 ? 4.129 6.200 17.029 1.00 95.50 68 ARG A CA 1
ATOM 524 C C . ARG A 1 68 ? 4.539 5.486 18.309 1.00 95.50 68 ARG A C 1
ATOM 526 O O . ARG A 1 68 ? 4.095 5.862 19.389 1.00 95.50 68 ARG A O 1
ATOM 533 N N . CYS A 1 69 ? 5.429 4.511 18.189 1.00 93.94 69 CYS A N 1
ATOM 534 C CA . CYS A 1 69 ? 5.989 3.759 19.307 1.00 93.94 69 CYS A CA 1
ATOM 535 C C . CYS A 1 69 ? 7.517 3.906 19.351 1.00 93.94 69 CYS A C 1
ATOM 537 O O . CYS A 1 69 ? 8.144 4.052 18.296 1.00 93.94 69 CYS A O 1
ATOM 539 N N . PRO A 1 70 ? 8.138 3.892 20.543 1.00 95.19 70 PRO A N 1
ATOM 540 C CA . PRO A 1 70 ? 9.589 3.933 20.669 1.00 95.19 70 PRO A CA 1
ATOM 541 C C . PRO A 1 70 ? 10.184 2.577 20.285 1.00 95.19 70 PRO A C 1
ATOM 543 O O . PRO A 1 70 ? 9.685 1.534 20.715 1.00 95.19 70 PRO A O 1
ATOM 546 N N . ARG A 1 71 ? 11.249 2.573 19.476 1.00 94.75 71 ARG A N 1
ATOM 547 C CA . ARG A 1 71 ? 12.025 1.359 19.191 1.00 94.75 71 ARG A CA 1
ATOM 548 C C . ARG A 1 71 ? 12.657 0.866 20.490 1.00 94.75 71 ARG A C 1
ATOM 550 O O . ARG A 1 71 ? 13.221 1.646 21.249 1.00 94.75 71 ARG A O 1
ATOM 557 N N . ILE A 1 72 ? 12.606 -0.435 20.740 1.00 95.19 72 ILE A N 1
ATOM 558 C CA . ILE A 1 72 ? 13.334 -1.005 21.877 1.00 95.19 72 ILE A CA 1
ATOM 559 C C . ILE A 1 72 ? 14.822 -1.014 21.506 1.00 95.19 72 ILE A C 1
ATOM 561 O O . ILE A 1 72 ? 15.173 -1.385 20.383 1.00 95.19 72 ILE A O 1
ATOM 565 N N . TYR A 1 73 ? 15.673 -0.597 22.447 1.00 92.44 73 TYR A N 1
ATOM 566 C CA . TYR A 1 73 ? 17.128 -0.441 22.293 1.00 92.44 73 TYR A CA 1
ATOM 567 C C . TYR A 1 73 ? 17.589 0.710 21.379 1.00 92.44 73 TYR A C 1
ATOM 569 O O . TYR A 1 73 ? 18.769 0.787 21.035 1.00 92.44 73 TYR A O 1
ATOM 577 N N . ALA A 1 74 ? 16.697 1.641 21.020 1.00 90.31 74 ALA A N 1
ATOM 578 C CA . ALA A 1 74 ? 17.071 2.879 20.340 1.00 90.31 74 ALA A CA 1
ATOM 579 C C . ALA A 1 74 ? 16.128 4.040 20.682 1.00 90.31 74 ALA A C 1
ATOM 581 O O . ALA A 1 74 ? 14.914 3.879 20.661 1.00 90.31 74 ALA A O 1
ATOM 582 N N . ASP A 1 75 ? 16.675 5.246 20.843 1.00 89.81 75 ASP A N 1
ATOM 583 C CA . ASP A 1 75 ? 15.909 6.470 21.139 1.00 89.81 75 ASP A CA 1
ATOM 584 C C . ASP A 1 75 ? 15.246 7.063 19.883 1.00 89.81 75 ASP A C 1
ATOM 586 O O . ASP A 1 75 ? 15.392 8.235 19.541 1.00 89.81 75 ASP A O 1
ATOM 590 N N . THR A 1 76 ? 14.543 6.225 19.122 1.00 92.69 76 THR A N 1
ATOM 591 C CA . THR A 1 76 ? 13.890 6.605 17.865 1.00 92.69 76 THR A CA 1
ATOM 592 C C . THR A 1 76 ? 12.498 5.991 17.772 1.00 92.69 76 THR A C 1
ATOM 594 O O . THR A 1 76 ? 12.208 4.979 18.401 1.00 92.69 76 THR A O 1
ATOM 597 N N . TRP A 1 77 ? 11.628 6.574 16.951 1.00 93.81 77 TRP A N 1
ATOM 598 C CA . TRP A 1 77 ? 10.211 6.198 16.868 1.00 93.81 77 TRP A CA 1
ATOM 599 C C . TRP A 1 77 ? 9.887 5.415 15.595 1.00 93.81 77 TRP A C 1
ATOM 601 O O . TRP A 1 77 ? 10.568 5.582 14.588 1.00 93.81 77 TRP A O 1
ATOM 611 N N . TYR A 1 78 ? 8.840 4.593 15.598 1.00 94.25 78 TYR A N 1
ATOM 612 C CA . TYR A 1 78 ? 8.317 3.899 14.415 1.00 94.25 78 TYR A CA 1
ATOM 613 C C . TYR A 1 78 ? 6.781 3.818 14.449 1.00 94.25 78 TYR A C 1
ATOM 615 O O . TYR A 1 78 ? 6.198 3.907 15.531 1.00 94.25 78 TYR A O 1
ATOM 623 N N . PRO A 1 79 ? 6.105 3.691 13.292 1.00 95.12 79 PRO A N 1
ATOM 624 C CA . PRO A 1 79 ? 4.667 3.433 13.261 1.00 95.12 79 PRO A CA 1
ATOM 625 C C . PRO A 1 79 ? 4.359 1.996 13.730 1.00 95.12 79 PRO A C 1
ATOM 627 O O . PRO A 1 79 ? 5.023 1.072 13.264 1.00 95.12 79 PRO A O 1
ATOM 630 N N . PRO A 1 80 ? 3.347 1.767 14.585 1.00 94.12 80 PRO A N 1
ATOM 631 C CA . PRO A 1 80 ? 3.045 0.464 15.201 1.00 94.12 80 PRO A CA 1
ATOM 632 C C . PRO A 1 80 ? 2.312 -0.533 14.281 1.00 94.12 80 PRO A C 1
ATOM 634 O O . PRO A 1 80 ? 1.581 -1.412 14.745 1.00 94.12 80 PRO A O 1
ATOM 637 N N . GLY A 1 81 ? 2.492 -0.410 12.967 1.00 91.94 81 GLY A N 1
ATOM 638 C CA . GLY A 1 81 ? 1.788 -1.218 11.976 1.00 91.94 81 GLY A CA 1
ATOM 639 C C . GLY A 1 81 ? 0.340 -0.778 11.741 1.00 91.94 81 GLY A C 1
ATOM 640 O O . GLY A 1 81 ? -0.237 0.043 12.453 1.00 91.94 81 GLY A O 1
ATOM 641 N N . HIS A 1 82 ? -0.260 -1.338 10.694 1.00 91.69 82 HIS A N 1
ATOM 642 C CA . HIS A 1 82 ? -1.574 -0.921 10.201 1.00 91.69 82 HIS A CA 1
ATOM 643 C C . HIS A 1 82 ? -2.752 -1.392 11.073 1.00 91.69 82 HIS A C 1
ATOM 645 O O . HIS A 1 82 ? -3.880 -0.962 10.843 1.00 91.69 82 HIS A O 1
ATOM 651 N N . GLY A 1 83 ? -2.523 -2.232 12.090 1.00 90.31 83 GLY A N 1
ATOM 652 C CA . GLY A 1 83 ? -3.536 -2.566 13.100 1.00 90.31 83 GLY A CA 1
ATOM 653 C C . GLY A 1 83 ? -3.971 -1.371 13.958 1.00 90.31 83 GLY A C 1
ATOM 654 O O . GLY A 1 83 ? -5.091 -1.360 14.462 1.00 90.31 83 GLY A O 1
ATOM 655 N N . ASN A 1 84 ? -3.150 -0.317 14.036 1.00 93.62 84 ASN A N 1
ATOM 656 C CA . ASN A 1 84 ? -3.438 0.912 14.785 1.00 93.62 84 ASN A CA 1
ATOM 657 C C . ASN A 1 84 ? -4.514 1.813 14.146 1.00 93.62 84 ASN A C 1
ATOM 659 O O . ASN A 1 84 ? -4.853 2.865 14.693 1.00 93.62 84 ASN A O 1
ATOM 663 N N . ILE A 1 85 ? -5.066 1.419 12.996 1.00 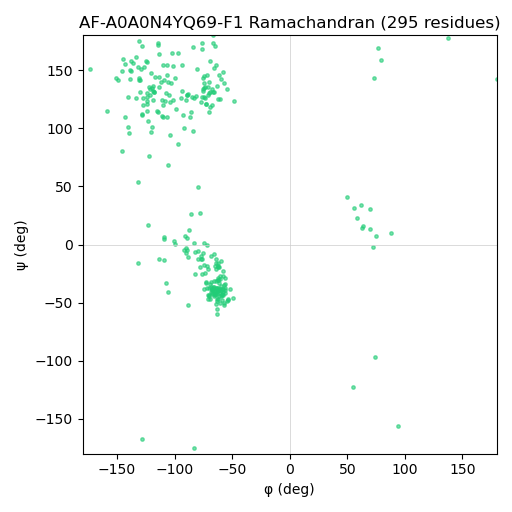95.38 85 ILE A N 1
ATOM 664 C CA . ILE A 1 85 ? -6.055 2.200 12.248 1.00 95.38 85 ILE A CA 1
ATOM 665 C C . ILE A 1 85 ? -7.295 2.554 13.072 1.00 95.38 85 ILE A C 1
ATOM 667 O O . ILE A 1 85 ? -7.743 3.694 13.019 1.00 95.38 85 ILE A O 1
ATOM 671 N N . PHE A 1 86 ? -7.833 1.626 13.870 1.00 95.12 86 PHE A N 1
ATOM 672 C CA . PHE A 1 86 ? -9.067 1.873 14.620 1.00 95.12 86 PHE A CA 1
ATOM 673 C C . PHE A 1 86 ? -8.856 2.874 15.756 1.00 95.12 86 PHE A C 1
ATOM 675 O O . PHE A 1 86 ? -9.644 3.810 15.892 1.00 95.12 86 PHE A O 1
ATOM 682 N N . GLN A 1 87 ? -7.767 2.736 16.521 1.00 94.81 87 GLN A N 1
ATOM 683 C CA . GLN A 1 87 ? -7.412 3.727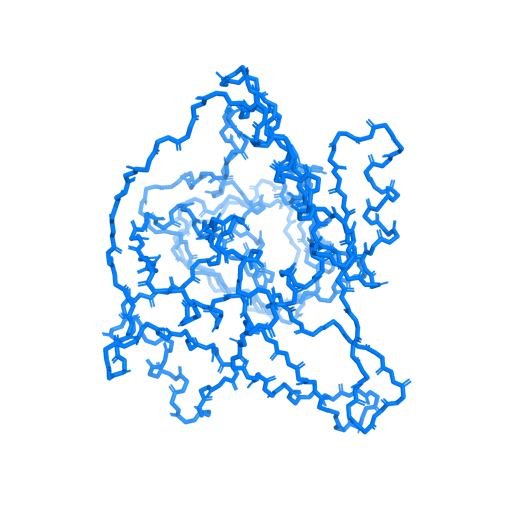 17.538 1.00 94.81 87 GLN A CA 1
ATOM 684 C C . GLN A 1 87 ? -7.096 5.079 16.896 1.00 94.81 87 GLN A C 1
ATOM 686 O O . GLN A 1 87 ? -7.544 6.102 17.398 1.00 94.81 87 GLN A O 1
ATOM 691 N N . SER A 1 88 ? -6.395 5.093 15.760 1.00 95.69 88 SER A N 1
ATOM 692 C CA . SER A 1 88 ? -6.060 6.331 15.046 1.00 95.69 88 SER A CA 1
ATOM 693 C C . SER A 1 88 ? -7.304 7.060 14.541 1.00 95.69 88 SER A C 1
ATOM 695 O O . SER A 1 88 ? -7.402 8.271 14.711 1.00 95.69 88 SER A O 1
ATOM 697 N N . LEU A 1 89 ? -8.282 6.344 13.979 1.00 95.56 89 LEU A N 1
ATOM 698 C CA . LEU A 1 89 ? -9.563 6.930 13.573 1.00 95.56 89 LEU A CA 1
ATOM 699 C C . LEU A 1 89 ? -10.287 7.581 14.755 1.00 95.56 89 LEU A C 1
ATOM 701 O O . LEU A 1 89 ? -10.819 8.679 14.613 1.00 95.56 89 LEU A O 1
ATOM 705 N N . ALA A 1 90 ? -10.302 6.922 15.914 1.00 95.06 90 ALA A N 1
ATOM 706 C CA . ALA A 1 90 ? -10.954 7.449 17.107 1.00 95.06 90 ALA A CA 1
ATOM 707 C C . ALA A 1 90 ? -10.202 8.642 17.717 1.00 95.06 90 ALA A C 1
ATOM 709 O O . ALA A 1 90 ? -10.805 9.673 17.988 1.00 95.06 90 ALA A O 1
ATOM 710 N N . MET A 1 91 ? -8.879 8.540 17.875 1.00 94.44 91 MET A N 1
ATOM 711 C CA . MET A 1 91 ? -8.036 9.596 18.451 1.00 94.44 91 MET A CA 1
ATOM 712 C C . MET A 1 91 ? -8.049 10.884 17.623 1.00 94.44 91 MET A C 1
ATOM 714 O O . MET A 1 91 ? -7.921 11.968 18.183 1.00 94.44 91 MET A O 1
ATOM 718 N N . ASN A 1 92 ? -8.216 10.771 16.303 1.00 95.38 92 ASN A N 1
ATOM 719 C CA . ASN A 1 92 ? -8.331 11.919 15.403 1.00 95.38 92 ASN A CA 1
ATOM 720 C C . ASN A 1 92 ? -9.789 12.405 15.228 1.00 95.38 92 ASN A C 1
ATOM 722 O O . ASN A 1 92 ? -10.038 13.255 14.381 1.00 95.38 92 ASN A O 1
ATOM 726 N N . GLY A 1 93 ? -10.766 11.856 15.965 1.00 95.00 93 GLY A N 1
ATOM 727 C CA . GLY A 1 93 ? -12.188 12.237 15.882 1.00 95.00 93 GLY A CA 1
ATOM 728 C C . GLY A 1 93 ? -12.923 11.780 14.612 1.00 95.00 93 GLY A C 1
ATOM 729 O O . GLY A 1 93 ? -14.131 11.965 14.488 1.00 95.00 93 GLY A O 1
ATOM 730 N N . ILE A 1 94 ? -12.225 11.131 13.678 1.00 95.25 94 ILE A N 1
ATOM 731 C CA . ILE A 1 94 ? -12.769 10.709 12.379 1.00 95.25 94 ILE A CA 1
ATOM 732 C C . ILE A 1 94 ? -13.810 9.603 12.540 1.00 95.25 94 ILE A C 1
ATOM 734 O O . ILE A 1 94 ? -14.794 9.573 11.805 1.00 95.25 94 ILE A O 1
ATOM 738 N N . LEU A 1 95 ? -13.619 8.686 13.494 1.00 94.38 95 LEU A N 1
ATOM 739 C CA . LEU A 1 95 ? -14.595 7.620 13.740 1.00 94.38 95 LEU A CA 1
ATOM 740 C C . LEU A 1 95 ? -15.974 8.193 14.095 1.00 94.38 95 LEU A C 1
ATOM 742 O O . LEU A 1 95 ? -16.983 7.704 13.590 1.00 94.38 95 LEU A O 1
ATOM 746 N N . ASP A 1 96 ? -16.009 9.222 14.939 1.00 93.81 96 ASP A N 1
ATOM 747 C CA . ASP A 1 96 ? -17.250 9.873 15.351 1.00 93.81 96 ASP A CA 1
ATOM 748 C C . ASP A 1 96 ? -17.855 10.686 14.205 1.00 93.81 96 ASP A C 1
ATOM 750 O O . ASP A 1 96 ? -19.039 10.516 13.914 1.00 93.81 96 ASP A O 1
ATOM 754 N N . GLU A 1 97 ? -17.029 11.438 13.468 1.00 92.44 97 GLU A N 1
ATOM 755 C CA . GLU A 1 97 ? -17.449 12.187 12.275 1.00 92.44 97 GLU A CA 1
ATOM 756 C C . GLU A 1 97 ? -18.158 11.280 11.248 1.00 92.44 97 GLU A C 1
ATOM 758 O O . GLU A 1 97 ? -19.249 11.588 10.764 1.00 92.44 97 GLU A O 1
ATOM 763 N N . LEU A 1 98 ? -17.567 10.120 10.937 1.00 90.44 98 LEU A N 1
ATOM 764 C CA . LEU A 1 98 ? -18.141 9.164 9.986 1.00 90.44 98 LEU A CA 1
ATOM 765 C C . LEU A 1 98 ? -19.458 8.561 10.495 1.00 90.44 98 LEU A C 1
ATOM 767 O O . LEU A 1 98 ? -20.377 8.313 9.714 1.00 90.44 98 LEU A O 1
ATOM 771 N N . LEU A 1 99 ? -19.572 8.303 11.799 1.00 89.00 99 LEU A N 1
ATOM 772 C CA . LEU A 1 99 ? -20.777 7.720 12.389 1.00 89.00 99 LEU A CA 1
ATOM 773 C C . LEU A 1 99 ? -21.949 8.705 12.447 1.00 89.00 99 LEU A C 1
ATOM 775 O O . LEU A 1 99 ? -23.101 8.286 12.281 1.00 89.00 99 LEU A O 1
ATOM 779 N N . GLU A 1 100 ? -21.674 9.992 12.645 1.00 88.12 100 GLU A N 1
ATOM 780 C CA . GLU A 1 100 ? -22.678 11.058 12.577 1.00 88.12 100 GLU A CA 1
ATOM 781 C C . GLU A 1 100 ? -23.249 11.197 11.159 1.00 88.12 100 GLU A C 1
ATOM 783 O O . GLU A 1 100 ? -24.470 11.249 10.982 1.00 88.12 100 GLU A O 1
ATOM 788 N N . GLN A 1 101 ? -22.393 11.134 10.134 1.00 79.25 101 GLN A N 1
ATOM 789 C CA . GLN A 1 101 ? -22.818 11.167 8.727 1.00 79.25 101 GLN A CA 1
ATOM 790 C C . GLN A 1 101 ? -23.721 9.982 8.355 1.00 79.25 101 GLN A C 1
ATOM 792 O O . GLN A 1 101 ? -24.706 10.150 7.641 1.00 79.25 101 GLN A O 1
ATOM 797 N N . VAL A 1 102 ? -23.439 8.780 8.868 1.00 67.31 102 VAL A N 1
ATOM 798 C CA . VAL A 1 102 ? -24.274 7.592 8.606 1.00 67.31 102 VAL A CA 1
ATOM 799 C C . VAL A 1 102 ? -25.612 7.659 9.350 1.00 67.31 102 VAL A C 1
ATOM 801 O O . VAL A 1 102 ? -26.616 7.156 8.857 1.00 67.3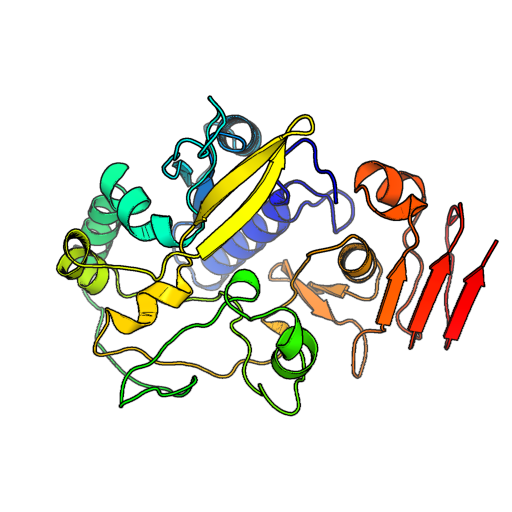1 102 VAL A O 1
ATOM 804 N N . SER A 1 103 ? -25.656 8.277 10.532 1.00 57.25 103 SER A N 1
ATOM 805 C CA . SER A 1 103 ? -26.874 8.338 11.358 1.00 57.25 103 SER A CA 1
ATOM 806 C C . SER A 1 103 ? -27.932 9.312 10.824 1.00 57.25 103 SER A C 1
ATOM 808 O O . SER A 1 103 ? -29.098 9.202 11.189 1.00 57.25 103 SER A O 1
ATOM 810 N N . THR A 1 104 ? -27.547 10.228 9.936 1.00 53.62 104 THR A N 1
ATOM 811 C CA . THR A 1 104 ? -28.459 11.163 9.254 1.00 53.62 104 THR A CA 1
ATOM 812 C C . THR A 1 104 ? -29.008 10.621 7.927 1.00 53.62 104 THR A C 1
ATOM 814 O O . THR A 1 104 ? -29.860 11.264 7.316 1.00 53.62 104 THR A O 1
ATOM 817 N N . SER A 1 105 ? -28.574 9.429 7.490 1.00 48.28 105 SER A N 1
ATOM 818 C CA . SER A 1 105 ? -29.010 8.805 6.236 1.00 48.28 105 SER A CA 1
ATOM 819 C C . SER A 1 105 ? -30.012 7.667 6.508 1.00 48.28 105 SER A C 1
ATOM 821 O O . SER A 1 105 ? -29.690 6.744 7.258 1.00 48.28 105 SER A O 1
ATOM 823 N N . PRO A 1 106 ? -31.236 7.698 5.945 1.00 40.91 106 PRO A N 1
ATOM 824 C CA . PRO A 1 106 ? -32.364 6.904 6.445 1.00 40.91 106 PRO A CA 1
ATOM 825 C C . PRO A 1 106 ? -32.342 5.398 6.134 1.00 40.91 106 PRO A C 1
ATOM 827 O O . PRO A 1 106 ? -33.270 4.715 6.544 1.00 40.91 106 PRO A O 1
ATOM 830 N N . ASN A 1 107 ? -31.330 4.840 5.460 1.00 45.53 107 ASN A N 1
ATOM 831 C CA . ASN A 1 107 ? -31.340 3.426 5.060 1.00 45.53 107 ASN A CA 1
ATOM 832 C C . ASN A 1 107 ? -29.947 2.785 5.150 1.00 45.53 107 ASN A C 1
ATOM 834 O O . ASN A 1 107 ? -29.085 3.049 4.316 1.00 45.53 107 ASN A O 1
ATOM 838 N N . ALA A 1 108 ? -29.744 1.890 6.116 1.00 39.09 108 ALA A N 1
ATOM 839 C CA . ALA A 1 108 ? -28.667 0.902 6.069 1.00 39.09 108 ALA A CA 1
ATOM 840 C C . ALA A 1 108 ? -29.166 -0.391 6.725 1.00 39.09 108 ALA A C 1
ATOM 842 O O . ALA A 1 108 ? -28.940 -0.634 7.911 1.00 39.09 108 ALA A O 1
ATOM 843 N N . ASP A 1 109 ? -29.925 -1.152 5.939 1.00 37.47 109 ASP A N 1
ATOM 844 C CA . ASP A 1 109 ? -30.411 -2.488 6.271 1.00 37.47 109 ASP A CA 1
ATOM 845 C C . ASP A 1 109 ? -29.269 -3.516 6.153 1.00 37.47 109 ASP A C 1
ATOM 847 O O . ASP A 1 109 ? -28.381 -3.394 5.303 1.00 37.47 109 ASP A O 1
ATOM 851 N N . GLU A 1 110 ? -29.263 -4.505 7.046 1.00 42.12 110 GLU A N 1
ATOM 852 C CA . GLU A 1 110 ? -28.224 -5.534 7.177 1.00 42.12 110 GLU A CA 1
ATOM 853 C C . GLU A 1 110 ? -28.529 -6.753 6.280 1.00 42.12 110 GLU A C 1
ATOM 855 O O . GLU A 1 110 ? -29.586 -7.361 6.403 1.00 42.12 110 GLU A O 1
ATOM 860 N N . SER A 1 111 ? -27.581 -7.209 5.447 1.00 30.11 111 SER A N 1
ATOM 861 C CA . SER A 1 111 ? -27.529 -8.609 4.953 1.00 30.11 111 SER A CA 1
ATOM 862 C C . SER A 1 111 ? -26.104 -8.988 4.478 1.00 30.11 111 SER A C 1
ATOM 864 O O . SER A 1 111 ? -25.487 -8.225 3.745 1.00 30.11 111 SER A O 1
ATOM 866 N N . LEU A 1 112 ? -25.438 -9.952 5.158 1.00 32.19 112 LEU A N 1
ATOM 867 C CA . LEU A 1 112 ? -25.131 -11.371 4.785 1.00 32.19 112 LEU A CA 1
ATOM 868 C C . LEU A 1 112 ? -24.038 -11.529 3.691 1.00 32.19 112 LEU A C 1
ATOM 870 O O . LEU A 1 112 ? -24.045 -10.767 2.740 1.00 32.19 112 LEU A O 1
ATOM 874 N N . GLN A 1 113 ? -23.101 -12.496 3.639 1.00 32.69 113 GLN A N 1
ATOM 875 C CA . GLN A 1 113 ? -22.512 -13.568 4.480 1.00 32.69 113 GLN A CA 1
ATOM 876 C C . GLN A 1 113 ? -21.314 -14.146 3.650 1.00 32.69 113 GLN A C 1
ATOM 878 O O . GLN A 1 113 ? -21.403 -14.132 2.423 1.00 32.69 113 GLN A O 1
ATOM 883 N N . GLY A 1 114 ? -20.227 -14.687 4.237 1.00 24.88 114 GLY A N 1
ATOM 884 C CA . GLY A 1 114 ? -19.166 -15.394 3.462 1.00 24.88 114 GLY A CA 1
ATOM 885 C C . GLY A 1 114 ? -17.968 -15.959 4.268 1.00 24.88 114 GLY A C 1
ATOM 886 O O . GLY A 1 114 ? -17.528 -15.342 5.227 1.00 24.88 114 GLY A O 1
ATOM 887 N N . GLY A 1 115 ? -17.428 -17.138 3.917 1.00 27.61 115 GLY A N 1
ATOM 888 C CA . GLY A 1 115 ? -16.242 -17.787 4.546 1.00 27.61 115 GLY A CA 1
ATOM 889 C C . GLY A 1 115 ? -15.035 -17.901 3.586 1.00 27.61 115 GLY A C 1
ATOM 890 O O . GLY A 1 115 ? -15.180 -17.591 2.410 1.00 27.61 115 GLY A O 1
ATOM 891 N N . THR A 1 116 ? -13.815 -18.333 3.947 1.00 28.59 116 THR A N 1
ATOM 892 C CA . THR A 1 116 ? -13.199 -18.807 5.208 1.00 28.59 116 THR A CA 1
ATOM 893 C C . THR A 1 116 ? -11.725 -18.343 5.272 1.00 28.59 116 THR A C 1
ATOM 895 O O . THR A 1 116 ? -11.118 -18.086 4.237 1.00 28.59 116 THR A O 1
ATOM 898 N N . LEU A 1 117 ? -11.125 -18.302 6.465 1.00 48.00 117 LEU A N 1
ATOM 899 C CA . LEU A 1 117 ? -9.673 -18.415 6.701 1.00 48.00 117 LEU A CA 1
ATOM 900 C C . LEU A 1 117 ? -9.457 -19.463 7.810 1.00 48.00 117 LEU A C 1
ATOM 902 O O . LEU A 1 117 ? -10.434 -20.001 8.327 1.00 48.00 117 LEU A O 1
ATOM 906 N N . ILE A 1 118 ? -8.202 -19.799 8.109 1.00 49.56 118 ILE A N 1
ATOM 907 C CA . ILE A 1 118 ? -7.794 -20.840 9.070 1.00 49.56 118 ILE A CA 1
ATOM 908 C C . ILE A 1 118 ? -8.529 -20.709 10.416 1.00 49.56 118 ILE A C 1
ATOM 910 O O . ILE A 1 118 ? -8.491 -19.661 11.061 1.00 49.56 118 ILE A O 1
ATOM 914 N N . ASP A 1 119 ? -9.195 -21.796 10.805 1.00 49.09 119 ASP A N 1
ATOM 915 C CA . ASP A 1 119 ? -9.902 -21.965 12.072 1.00 49.09 119 ASP A CA 1
ATOM 916 C C . ASP A 1 119 ? -8.934 -22.558 13.103 1.00 49.09 119 ASP A C 1
ATOM 918 O O . ASP A 1 119 ? -8.341 -23.616 12.872 1.00 49.09 119 ASP A O 1
ATOM 922 N N . ILE A 1 120 ? -8.772 -21.875 14.237 1.00 53.56 120 ILE A N 1
ATOM 923 C CA . ILE A 1 120 ? -8.137 -22.446 15.424 1.00 53.56 120 ILE A CA 1
ATOM 924 C C . ILE A 1 120 ? -9.168 -22.404 16.554 1.00 53.56 120 ILE A C 1
ATOM 926 O O . ILE A 1 120 ? -9.396 -21.363 17.165 1.00 53.56 120 ILE A O 1
ATOM 930 N N . GLY A 1 121 ? -9.807 -23.544 16.829 1.00 46.34 121 GLY A N 1
ATOM 931 C CA . GLY A 1 121 ? -10.743 -23.690 17.950 1.00 46.34 121 GLY A CA 1
ATOM 932 C C . GLY A 1 121 ? -12.068 -22.932 17.790 1.00 46.34 121 GLY A C 1
ATOM 933 O O . GLY A 1 121 ? -12.641 -22.502 18.789 1.00 46.34 121 GLY A O 1
ATOM 934 N N . GLY A 1 122 ? -12.558 -22.753 16.561 1.00 55.53 122 GLY A N 1
ATOM 935 C CA . GLY A 1 122 ? -13.808 -22.064 16.226 1.00 55.53 122 GLY A CA 1
ATOM 936 C C . GLY A 1 122 ? -13.674 -20.549 16.035 1.00 55.53 122 GLY A C 1
ATOM 937 O O . GLY A 1 122 ? -14.688 -19.853 15.971 1.00 55.53 122 GLY A O 1
ATOM 938 N N . GLN A 1 123 ? -12.448 -20.016 15.980 1.00 54.06 123 GLN A N 1
ATOM 939 C CA . GLN A 1 123 ? -12.171 -18.584 15.828 1.00 54.06 123 GLN A CA 1
ATOM 940 C C . GLN A 1 123 ? -11.320 -18.302 14.585 1.00 54.06 123 GLN A C 1
ATOM 942 O O . GLN A 1 123 ? -10.327 -18.982 14.324 1.00 54.06 123 GLN A O 1
ATOM 947 N N . LEU A 1 124 ? -11.702 -17.264 13.831 1.00 64.50 124 LEU A N 1
ATOM 948 C CA . LEU A 1 124 ? -10.943 -16.782 12.676 1.00 64.50 124 LEU A CA 1
ATOM 949 C C . LEU A 1 124 ? -9.682 -16.050 13.143 1.00 64.50 124 LEU A C 1
ATOM 951 O O . LEU A 1 124 ? -9.769 -15.088 13.910 1.00 64.50 124 LEU A O 1
ATOM 955 N N . MET A 1 125 ? -8.524 -16.477 12.638 1.00 63.25 125 MET A N 1
ATOM 956 C CA . MET A 1 125 ? -7.220 -15.887 12.954 1.00 63.25 125 MET A CA 1
ATOM 957 C C . MET A 1 125 ? -6.490 -15.437 11.682 1.00 63.25 125 MET A C 1
ATOM 959 O O . MET A 1 125 ? -6.767 -15.913 10.579 1.00 63.25 125 MET A O 1
ATOM 963 N N . HIS A 1 126 ? -5.555 -14.497 11.833 1.00 68.88 126 HIS A N 1
ATOM 964 C CA . HIS A 1 126 ? -4.738 -13.969 10.743 1.00 68.88 126 HIS A CA 1
ATOM 965 C C . HIS A 1 126 ? -3.257 -14.132 11.076 1.00 68.88 126 HIS A C 1
ATOM 967 O O . HIS A 1 126 ? -2.810 -13.624 12.100 1.00 68.88 126 HIS A O 1
ATOM 973 N N . LEU A 1 127 ? -2.517 -14.816 10.201 1.00 67.75 127 LEU A N 1
ATOM 974 C CA . LEU A 1 127 ? -1.095 -15.099 10.371 1.00 67.75 127 LEU A CA 1
ATOM 975 C C . LEU A 1 127 ? -0.272 -14.306 9.348 1.00 67.75 127 LEU A C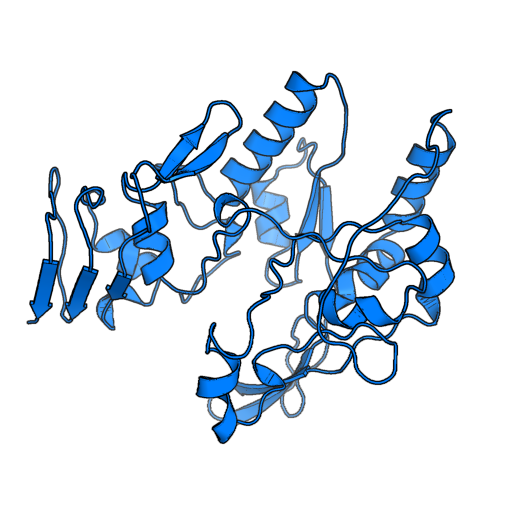 1
ATOM 977 O O . LEU A 1 127 ? -0.500 -14.415 8.144 1.00 67.75 127 LEU A O 1
ATOM 981 N N . GLU A 1 128 ? 0.685 -13.519 9.830 1.00 71.38 128 GLU A N 1
ATOM 982 C CA . GLU A 1 128 ? 1.597 -12.704 9.022 1.00 71.38 128 GLU A CA 1
ATOM 983 C C . GLU A 1 128 ? 2.980 -13.359 8.899 1.00 71.38 128 GLU A C 1
ATOM 985 O O . GLU A 1 128 ? 3.431 -14.058 9.804 1.00 71.38 128 GLU A O 1
ATOM 990 N N . ILE A 1 129 ? 3.707 -13.060 7.814 1.00 71.62 129 ILE A N 1
ATOM 991 C CA . ILE A 1 129 ? 5.050 -13.620 7.546 1.00 71.62 129 ILE A CA 1
ATOM 992 C C . ILE A 1 129 ? 6.006 -13.513 8.751 1.00 71.62 129 ILE A C 1
ATOM 994 O O . ILE A 1 129 ? 6.650 -14.512 9.064 1.00 71.62 129 ILE A O 1
ATOM 998 N N . PRO A 1 130 ? 6.131 -12.369 9.462 1.00 66.81 130 PRO A N 1
ATOM 999 C CA . PRO A 1 130 ? 7.092 -12.265 10.562 1.00 66.81 130 PRO A CA 1
ATOM 1000 C C . PRO A 1 130 ? 6.739 -13.118 11.790 1.00 66.81 130 PRO A C 1
ATOM 1002 O O . PRO A 1 130 ? 7.557 -13.230 12.699 1.00 66.81 130 PRO A O 1
ATOM 1005 N N . GLN A 1 131 ? 5.534 -13.691 11.844 1.00 71.25 131 GLN A N 1
ATOM 1006 C CA . GLN A 1 131 ? 5.107 -14.603 12.907 1.00 71.25 131 GLN A CA 1
ATOM 1007 C C . GLN A 1 131 ? 5.469 -16.068 12.598 1.00 71.25 131 GLN A C 1
ATOM 1009 O O . GLN A 1 131 ? 5.345 -16.922 13.474 1.00 71.25 131 GLN A O 1
ATOM 1014 N N . VAL A 1 132 ? 5.907 -16.371 11.371 1.00 73.94 132 VAL A N 1
ATOM 1015 C CA . VAL A 1 132 ? 6.234 -17.728 10.919 1.00 73.94 132 VAL A CA 1
ATOM 1016 C C . VAL A 1 132 ? 7.700 -18.046 11.242 1.00 73.94 132 VAL A C 1
ATOM 1018 O O . VAL A 1 132 ? 8.578 -17.256 10.880 1.00 73.94 132 VAL A O 1
ATOM 1021 N N . PRO A 1 133 ? 8.004 -19.188 11.892 1.00 78.00 133 PRO A N 1
ATOM 1022 C CA . PRO A 1 133 ? 9.384 -19.617 12.104 1.00 78.00 133 PRO A CA 1
ATOM 1023 C C . PRO A 1 133 ? 10.149 -19.745 10.772 1.00 78.00 133 PRO A C 1
ATOM 1025 O O . PRO A 1 133 ? 9.574 -20.254 9.805 1.00 78.00 133 PRO A O 1
ATOM 1028 N N . PRO A 1 134 ? 11.423 -19.311 10.687 1.00 78.00 134 PRO A N 1
ATOM 1029 C CA . PRO A 1 134 ? 12.187 -19.307 9.436 1.00 78.00 134 PRO A CA 1
ATOM 1030 C C . PRO A 1 134 ? 12.202 -20.649 8.688 1.00 78.00 134 PRO A C 1
ATOM 1032 O O . PRO A 1 134 ? 12.100 -20.672 7.465 1.00 78.00 134 PRO A O 1
ATOM 1035 N N . GLU A 1 135 ? 12.274 -21.758 9.420 1.00 83.06 135 GLU A N 1
ATOM 1036 C CA . GLU A 1 135 ? 12.266 -23.134 8.914 1.00 83.06 135 GLU A CA 1
ATOM 1037 C C . GLU A 1 135 ? 10.952 -23.550 8.226 1.00 83.06 135 GLU A C 1
ATOM 1039 O O . GLU A 1 135 ? 10.945 -24.501 7.449 1.00 83.06 135 GLU A O 1
ATOM 1044 N N . HIS A 1 136 ? 9.855 -22.824 8.465 1.00 79.31 136 HIS A N 1
ATOM 1045 C CA . HIS A 1 136 ? 8.530 -23.089 7.894 1.00 79.31 136 HIS A CA 1
ATOM 1046 C C . HIS A 1 136 ? 8.104 -22.047 6.849 1.00 79.31 136 HIS A C 1
ATOM 1048 O O . HIS A 1 136 ? 6.972 -22.085 6.362 1.00 79.31 136 HIS A O 1
ATOM 1054 N N . LEU A 1 137 ? 8.986 -21.115 6.467 1.00 69.69 137 LEU A N 1
ATOM 1055 C CA . LEU A 1 137 ? 8.647 -20.058 5.507 1.00 69.69 137 LEU A CA 1
ATOM 1056 C C . LEU A 1 137 ? 8.280 -20.600 4.123 1.00 69.69 137 LEU A C 1
ATOM 1058 O O . LEU A 1 137 ? 7.352 -20.079 3.506 1.00 69.69 137 LEU A O 1
ATOM 1062 N N . ASP A 1 138 ? 8.955 -21.650 3.654 1.00 67.12 138 ASP A N 1
ATOM 1063 C CA . ASP A 1 138 ? 8.663 -22.271 2.356 1.00 67.12 138 ASP A CA 1
ATOM 1064 C C . ASP A 1 138 ? 7.281 -22.932 2.350 1.00 67.12 138 ASP A C 1
ATOM 1066 O O . ASP A 1 138 ? 6.533 -22.840 1.375 1.00 67.12 138 ASP A O 1
ATOM 1070 N N . GLU A 1 139 ? 6.905 -23.550 3.470 1.00 69.50 139 GLU A N 1
ATOM 1071 C CA . GLU A 1 139 ? 5.578 -24.126 3.660 1.00 69.50 139 GLU A CA 1
ATOM 1072 C C . GLU A 1 139 ? 4.506 -23.033 3.746 1.00 69.50 139 GLU A C 1
ATOM 1074 O O . GLU A 1 139 ? 3.457 -23.166 3.118 1.00 69.50 139 GLU A O 1
ATOM 1079 N N . PHE A 1 140 ? 4.782 -21.927 4.443 1.00 65.44 140 PHE A N 1
ATOM 1080 C CA . PHE A 1 140 ? 3.875 -20.780 4.528 1.00 65.44 140 PHE A CA 1
ATOM 1081 C C . PHE A 1 140 ? 3.664 -20.077 3.182 1.00 65.44 140 PHE A C 1
ATOM 1083 O O . PHE A 1 140 ? 2.540 -19.728 2.824 1.00 65.44 140 PHE A O 1
ATOM 1090 N N . CYS A 1 141 ? 4.733 -19.901 2.405 1.00 61.06 141 CYS A N 1
ATOM 1091 C CA . CYS A 1 141 ? 4.665 -19.295 1.075 1.00 61.06 141 CYS A CA 1
ATOM 1092 C C . CYS A 1 141 ? 4.107 -20.258 0.013 1.00 61.06 141 CYS A C 1
ATOM 1094 O O . CYS A 1 141 ? 3.772 -19.831 -1.095 1.00 61.06 141 CYS A O 1
ATOM 1096 N N . SER A 1 142 ? 3.995 -21.552 0.329 1.00 66.62 142 SER A N 1
ATOM 1097 C CA . SER A 1 142 ? 3.445 -22.559 -0.571 1.00 66.62 142 SER A CA 1
ATOM 1098 C C . SER A 1 142 ? 1.941 -22.375 -0.742 1.00 66.62 142 SER A C 1
ATOM 1100 O O . SER A 1 142 ? 1.140 -22.659 0.149 1.00 66.62 142 SER A O 1
ATOM 1102 N N . THR A 1 143 ? 1.536 -22.031 -1.963 1.00 62.62 143 THR A N 1
ATOM 1103 C CA . THR A 1 143 ? 0.123 -21.988 -2.373 1.00 62.62 143 THR A CA 1
ATOM 1104 C C . THR A 1 143 ? -0.555 -23.363 -2.340 1.00 62.62 143 THR A C 1
ATOM 1106 O O . THR A 1 143 ? -1.782 -23.451 -2.418 1.00 62.62 143 THR A O 1
ATOM 1109 N N . ARG A 1 144 ? 0.221 -24.453 -2.211 1.00 67.25 144 ARG A N 1
ATOM 1110 C CA . ARG A 1 144 ? -0.310 -25.812 -2.015 1.00 67.25 144 ARG A CA 1
ATOM 1111 C C . ARG A 1 144 ? -0.824 -26.009 -0.591 1.00 67.25 144 ARG A C 1
ATOM 1113 O O . ARG A 1 144 ? -1.849 -26.669 -0.423 1.00 67.25 144 ARG A O 1
ATOM 1120 N N . THR A 1 145 ? -0.126 -25.443 0.394 1.00 63.75 145 THR A N 1
ATOM 1121 C CA . THR A 1 145 ? -0.450 -25.565 1.821 1.00 63.75 145 THR A CA 1
ATOM 1122 C C . THR A 1 145 ? -1.417 -24.461 2.243 1.00 63.75 145 THR A C 1
ATOM 1124 O O . THR A 1 145 ? -2.507 -24.747 2.735 1.00 63.75 145 THR A O 1
ATOM 1127 N N . PHE A 1 146 ? -1.083 -23.203 1.948 1.00 66.94 146 PHE A N 1
ATOM 1128 C CA . PHE A 1 146 ? -1.923 -22.043 2.237 1.00 66.94 146 PHE A CA 1
ATOM 1129 C C . PHE A 1 146 ? -2.589 -21.548 0.954 1.00 66.94 146 PHE A C 1
ATOM 1131 O O . PHE A 1 146 ? -2.037 -20.770 0.180 1.00 66.94 146 PHE A O 1
ATOM 1138 N N . LYS A 1 147 ? -3.817 -22.017 0.717 1.00 71.00 147 LYS A N 1
ATOM 1139 C CA . LYS A 1 147 ? -4.597 -21.684 -0.491 1.00 71.00 147 LYS A CA 1
ATOM 1140 C C . LYS A 1 147 ? -5.222 -20.289 -0.462 1.00 71.00 147 LYS A C 1
ATOM 1142 O O . LYS A 1 147 ? -5.749 -19.834 -1.474 1.00 71.00 147 LYS A O 1
ATOM 1147 N N . ILE A 1 148 ? -5.223 -19.641 0.700 1.00 73.38 148 ILE A N 1
ATOM 1148 C CA . ILE A 1 148 ? -5.911 -18.373 0.936 1.00 73.38 148 ILE A CA 1
ATOM 1149 C C . ILE A 1 148 ? -4.885 -17.369 1.443 1.00 73.38 148 ILE A C 1
ATOM 1151 O O . ILE A 1 148 ? -4.183 -17.632 2.415 1.00 73.38 148 ILE A O 1
ATOM 1155 N N . PHE A 1 149 ? -4.818 -16.219 0.778 1.00 75.50 149 PHE A N 1
ATOM 1156 C CA . PHE A 1 149 ? -3.915 -15.130 1.119 1.00 75.50 149 PHE A CA 1
ATOM 1157 C C . PHE A 1 149 ? -4.723 -13.864 1.404 1.00 75.50 149 PHE A C 1
ATOM 1159 O O . PHE A 1 149 ? -5.620 -13.510 0.634 1.00 75.50 149 PHE A O 1
ATOM 1166 N N . ASN A 1 150 ? -4.410 -13.165 2.496 1.00 82.31 150 ASN A N 1
ATOM 1167 C CA . ASN A 1 150 ? -5.084 -11.914 2.824 1.00 82.31 150 ASN A CA 1
ATOM 1168 C C . ASN A 1 150 ? -4.629 -10.789 1.883 1.00 82.31 150 ASN A C 1
ATOM 1170 O O . ASN A 1 150 ? -3.458 -10.421 1.831 1.00 82.31 150 ASN A O 1
ATOM 1174 N N . THR A 1 151 ? -5.580 -10.196 1.166 1.00 84.88 151 THR A N 1
ATOM 1175 C CA . THR A 1 151 ? -5.319 -9.084 0.239 1.00 84.88 151 THR A CA 1
ATOM 1176 C C . THR A 1 151 ? -5.170 -7.734 0.944 1.00 84.88 151 THR A C 1
ATOM 1178 O O . THR A 1 151 ? -4.728 -6.767 0.328 1.00 84.88 151 THR A O 1
ATOM 1181 N N . ASN A 1 152 ? -5.538 -7.666 2.229 1.00 88.19 152 ASN A N 1
ATOM 1182 C CA . ASN A 1 152 ? -5.695 -6.446 3.019 1.00 88.19 152 ASN A CA 1
ATOM 1183 C C . ASN A 1 152 ? -6.806 -5.501 2.506 1.00 88.19 152 ASN A C 1
ATOM 1185 O O . ASN A 1 152 ? -6.884 -4.349 2.929 1.00 88.19 152 ASN A O 1
ATOM 1189 N N . ASN A 1 153 ? -7.699 -6.001 1.643 1.00 89.69 153 ASN A N 1
ATOM 1190 C CA . ASN A 1 153 ? -8.967 -5.355 1.310 1.00 89.69 153 ASN A CA 1
ATOM 1191 C C . ASN A 1 153 ? -10.006 -5.734 2.374 1.00 89.69 153 ASN A C 1
ATOM 1193 O O . ASN A 1 153 ? -10.589 -6.818 2.315 1.00 89.69 153 ASN A O 1
ATOM 1197 N N . ILE A 1 154 ? -10.222 -4.861 3.360 1.00 90.81 154 ILE A N 1
ATOM 1198 C CA . ILE A 1 154 ? -11.044 -5.165 4.538 1.00 90.81 154 ILE A CA 1
ATOM 1199 C C . ILE A 1 154 ? -12.252 -4.237 4.602 1.00 90.81 154 ILE A C 1
ATOM 1201 O O . ILE A 1 154 ? -12.123 -3.019 4.509 1.00 90.81 154 ILE A O 1
ATOM 1205 N N . TRP A 1 155 ? -13.422 -4.836 4.809 1.00 91.38 155 TRP A N 1
ATOM 1206 C CA . TRP A 1 155 ? -14.682 -4.134 5.025 1.00 91.38 155 TRP A CA 1
ATOM 1207 C C . TRP A 1 155 ? -15.048 -4.220 6.500 1.00 91.38 155 TRP A C 1
ATOM 1209 O O . TRP A 1 155 ? -15.051 -5.306 7.079 1.00 91.38 155 TRP A O 1
ATOM 1219 N N . VAL A 1 156 ? -15.345 -3.077 7.114 1.00 91.31 156 VAL A N 1
ATOM 1220 C CA . VAL A 1 156 ? -15.610 -2.989 8.553 1.00 91.31 156 VAL A CA 1
ATOM 1221 C C . VAL A 1 156 ? -16.891 -2.222 8.829 1.00 91.31 156 VAL A C 1
ATOM 1223 O O . VAL A 1 156 ? -17.181 -1.206 8.204 1.00 91.31 156 VAL A O 1
ATOM 1226 N N . ASN A 1 157 ? -17.646 -2.684 9.822 1.00 91.00 157 ASN A N 1
ATOM 1227 C CA . ASN A 1 157 ? -18.765 -1.927 10.362 1.00 91.00 157 ASN A CA 1
ATOM 1228 C C . ASN A 1 157 ? -18.246 -0.981 11.457 1.00 91.00 157 ASN A C 1
ATOM 1230 O O . ASN A 1 157 ? -17.883 -1.429 12.546 1.00 91.00 157 ASN A O 1
ATOM 1234 N N . LEU A 1 158 ? -18.241 0.328 11.192 1.00 91.44 158 LEU A N 1
ATOM 1235 C CA . LEU A 1 158 ? -17.707 1.329 12.126 1.00 91.44 158 LEU A CA 1
ATOM 1236 C C . LEU A 1 158 ? -18.462 1.384 13.464 1.00 91.44 158 LEU A C 1
ATOM 1238 O O . LEU A 1 158 ? -17.856 1.671 14.493 1.00 91.44 158 LEU A O 1
ATOM 1242 N N . ARG A 1 159 ? -19.760 1.041 13.497 1.00 91.56 159 ARG A N 1
ATOM 1243 C CA . ARG A 1 159 ? -20.516 0.939 14.760 1.00 91.56 159 ARG A CA 1
ATOM 1244 C C . ARG A 1 159 ? -20.010 -0.233 15.599 1.00 91.56 159 ARG A C 1
ATOM 1246 O O . ARG A 1 159 ? -19.930 -0.123 16.819 1.00 91.56 159 ARG A O 1
ATOM 1253 N N . ALA A 1 160 ? -19.668 -1.352 14.958 1.00 92.38 160 ALA A N 1
ATOM 1254 C CA . ALA A 1 160 ? -19.056 -2.490 15.639 1.00 92.38 160 ALA A CA 1
ATOM 1255 C C . ALA A 1 160 ? -17.646 -2.154 16.140 1.00 92.38 160 ALA A C 1
ATOM 1257 O O . ALA A 1 160 ? -17.331 -2.486 17.279 1.00 92.38 160 ALA A O 1
ATOM 1258 N N . VAL A 1 161 ? -16.845 -1.442 15.336 1.00 93.56 161 VAL A N 1
ATOM 1259 C CA . VAL A 1 161 ? -15.529 -0.931 15.754 1.00 93.56 161 VAL A CA 1
ATOM 1260 C C . VAL A 1 161 ? -15.668 -0.042 16.988 1.00 93.56 161 VAL A C 1
ATOM 1262 O O . VAL A 1 161 ? -15.005 -0.306 17.983 1.00 93.56 161 VAL A O 1
ATOM 1265 N N . LYS A 1 162 ? -16.577 0.945 16.977 1.00 93.44 162 LYS A N 1
ATOM 1266 C CA . LYS A 1 162 ? -16.795 1.845 18.122 1.00 93.44 162 LYS A CA 1
ATOM 1267 C C . LYS A 1 162 ? -17.170 1.092 19.401 1.00 93.44 162 LYS A C 1
ATOM 1269 O O . LYS A 1 162 ? -16.652 1.417 20.459 1.00 93.44 162 LYS A O 1
ATOM 1274 N N . ARG A 1 163 ? -18.016 0.055 19.312 1.00 94.38 163 ARG A N 1
ATOM 1275 C CA . ARG A 1 163 ? -18.381 -0.783 20.474 1.00 94.38 163 ARG A CA 1
ATOM 1276 C C . ARG A 1 163 ? -17.217 -1.600 21.038 1.00 94.38 163 ARG A C 1
ATOM 1278 O O . ARG A 1 163 ? -17.224 -1.886 22.225 1.00 94.38 163 ARG A O 1
ATOM 1285 N N . GLN A 1 164 ? -16.274 -2.015 20.193 1.00 93.75 164 GLN A N 1
ATOM 1286 C CA . GLN A 1 164 ? -15.137 -2.856 20.585 1.00 93.75 164 GLN A CA 1
ATOM 1287 C C . GLN A 1 164 ? -13.850 -2.051 20.804 1.00 93.75 164 GLN A C 1
ATOM 1289 O O . GLN A 1 164 ? -12.815 -2.634 21.087 1.00 93.75 164 GLN A O 1
ATOM 1294 N N . LEU A 1 165 ? -13.869 -0.726 20.645 1.00 93.50 165 LEU A N 1
ATOM 1295 C CA . LEU A 1 165 ? -12.649 0.077 20.543 1.00 93.50 165 LEU A CA 1
ATOM 1296 C C . LEU A 1 165 ? -11.738 -0.028 21.778 1.00 93.50 165 LEU A C 1
ATOM 1298 O O . LEU A 1 165 ? -10.519 -0.020 21.635 1.00 93.50 165 LEU A O 1
ATOM 1302 N N . GLU A 1 166 ? -12.321 -0.147 22.971 1.00 91.38 166 GLU A N 1
ATOM 1303 C CA . GLU A 1 166 ? -11.575 -0.272 24.231 1.00 91.38 166 GLU A CA 1
ATOM 1304 C C . GLU A 1 166 ? -10.976 -1.673 24.437 1.00 91.38 166 GLU A C 1
ATOM 1306 O O . GLU A 1 166 ? -9.984 -1.825 25.145 1.00 91.38 166 GLU A O 1
ATOM 1311 N N . THR A 1 167 ? -11.564 -2.698 23.817 1.00 92.56 167 THR A N 1
ATOM 1312 C CA . THR A 1 167 ? -11.213 -4.115 24.010 1.00 92.56 167 THR A CA 1
ATOM 1313 C C . THR A 1 167 ? -10.504 -4.734 22.808 1.00 92.56 167 THR A C 1
ATOM 1315 O O . THR A 1 167 ? -9.957 -5.834 22.916 1.00 92.56 167 THR A O 1
ATOM 1318 N N . ILE A 1 168 ? -10.510 -4.059 21.655 1.00 90.88 168 ILE A N 1
ATOM 1319 C CA . ILE A 1 168 ? -9.943 -4.569 20.411 1.00 90.88 168 ILE A CA 1
ATOM 1320 C C . ILE A 1 168 ? -8.442 -4.798 20.570 1.00 90.88 168 ILE A C 1
ATOM 1322 O O . ILE A 1 168 ? -7.676 -3.904 20.930 1.00 90.88 168 ILE A O 1
ATOM 1326 N N . SER A 1 169 ? -8.013 -6.020 20.270 1.00 88.62 169 SER A N 1
ATOM 1327 C CA . SER A 1 169 ? -6.618 -6.434 20.374 1.00 88.62 169 SER A CA 1
ATOM 1328 C C . SER A 1 169 ? -6.158 -7.114 19.091 1.00 88.62 169 SER A C 1
ATOM 1330 O O . SER A 1 169 ? -6.894 -7.885 18.481 1.00 88.62 169 SER A O 1
ATOM 1332 N N . SER A 1 170 ? -4.923 -6.854 18.683 1.00 88.19 170 SER A N 1
ATOM 1333 C CA . SER A 1 170 ? -4.244 -7.622 17.638 1.00 88.19 170 SER A CA 1
ATOM 1334 C C . SER A 1 170 ? -3.127 -8.425 18.281 1.00 88.19 170 SER A C 1
ATOM 1336 O O . SER A 1 170 ? -2.578 -8.032 19.312 1.00 88.19 170 SER A O 1
ATOM 1338 N N . GLU A 1 171 ? -2.749 -9.526 17.645 1.00 85.06 171 GLU A N 1
ATOM 1339 C CA . GLU A 1 171 ? -1.482 -10.172 17.957 1.00 85.06 171 GLU A CA 1
ATOM 1340 C C . GLU A 1 171 ? -0.320 -9.212 17.698 1.00 85.06 171 GLU A C 1
ATOM 1342 O O . GLU A 1 171 ? -0.354 -8.408 16.757 1.00 85.06 171 GLU A O 1
ATOM 1347 N N . ILE A 1 172 ? 0.685 -9.290 18.571 1.00 90.94 172 ILE A N 1
ATOM 1348 C CA . ILE A 1 172 ? 1.904 -8.496 18.469 1.00 90.94 172 ILE A CA 1
ATOM 1349 C C . ILE A 1 172 ? 2.849 -9.199 17.502 1.00 90.94 172 ILE A C 1
ATOM 1351 O O . ILE A 1 172 ? 3.212 -10.360 17.689 1.00 90.94 172 ILE A O 1
ATOM 1355 N N . ILE A 1 173 ? 3.290 -8.455 16.498 1.00 89.31 173 ILE A N 1
ATOM 1356 C CA . ILE A 1 173 ? 4.284 -8.873 15.522 1.00 89.31 173 ILE A CA 1
ATOM 1357 C C . ILE A 1 173 ? 5.628 -8.291 15.956 1.00 89.31 173 ILE A C 1
ATOM 1359 O O . ILE A 1 173 ? 5.800 -7.072 16.018 1.00 89.31 173 ILE A O 1
ATOM 1363 N N . VAL A 1 174 ? 6.586 -9.162 16.274 1.00 92.88 174 VAL A N 1
ATOM 1364 C CA . VAL A 1 174 ? 7.922 -8.756 16.730 1.00 92.88 174 VAL A CA 1
ATOM 1365 C C . VAL A 1 174 ? 8.863 -8.651 15.534 1.00 92.88 174 VAL A C 1
ATOM 1367 O O . VAL A 1 174 ? 9.418 -9.640 15.060 1.00 92.88 174 VAL A O 1
ATOM 1370 N N . ASN A 1 175 ? 9.092 -7.429 15.070 1.00 90.50 175 ASN A N 1
ATOM 1371 C CA . ASN A 1 175 ? 10.008 -7.132 13.980 1.00 90.50 175 ASN A CA 1
ATOM 1372 C C . ASN A 1 175 ? 11.401 -6.794 14.525 1.00 90.50 175 ASN A C 1
ATOM 1374 O O . ASN A 1 175 ? 11.621 -5.736 15.118 1.00 90.50 175 ASN A O 1
ATOM 1378 N N . LYS A 1 176 ? 12.369 -7.680 14.278 1.00 93.19 176 LYS A N 1
ATOM 1379 C CA . LYS A 1 176 ? 13.794 -7.430 14.545 1.00 93.19 176 LYS A CA 1
ATOM 1380 C C . LYS A 1 176 ? 14.407 -6.680 13.360 1.00 93.19 176 LYS A C 1
ATOM 1382 O O . LYS A 1 176 ? 14.257 -7.108 12.214 1.00 93.19 176 LYS A O 1
ATOM 1387 N N . LYS A 1 177 ? 15.069 -5.551 13.615 1.00 91.94 177 LYS A N 1
ATOM 1388 C CA . LYS A 1 177 ? 15.721 -4.712 12.594 1.00 91.94 177 LYS A CA 1
ATOM 1389 C C . LYS A 1 177 ? 17.124 -4.322 13.041 1.00 91.94 177 LYS A C 1
ATOM 1391 O O . LYS A 1 177 ? 17.416 -4.329 14.228 1.00 91.94 177 LYS A O 1
ATOM 1396 N N . VAL A 1 178 ? 17.946 -3.899 12.085 1.00 92.25 178 VAL A N 1
ATOM 1397 C CA . VAL A 1 178 ? 19.253 -3.287 12.347 1.00 92.25 178 VAL A CA 1
ATOM 1398 C C . VAL A 1 178 ? 19.163 -1.798 12.024 1.00 92.25 178 VAL A C 1
ATOM 1400 O O . VAL A 1 178 ? 18.804 -1.429 10.906 1.00 92.25 178 VAL A O 1
ATOM 1403 N N . LEU A 1 179 ? 19.482 -0.940 12.992 1.00 89.88 179 LEU A N 1
ATOM 1404 C CA . LEU A 1 179 ? 19.539 0.513 12.843 1.00 89.88 179 LEU A CA 1
ATOM 1405 C C . LEU A 1 179 ? 20.927 1.007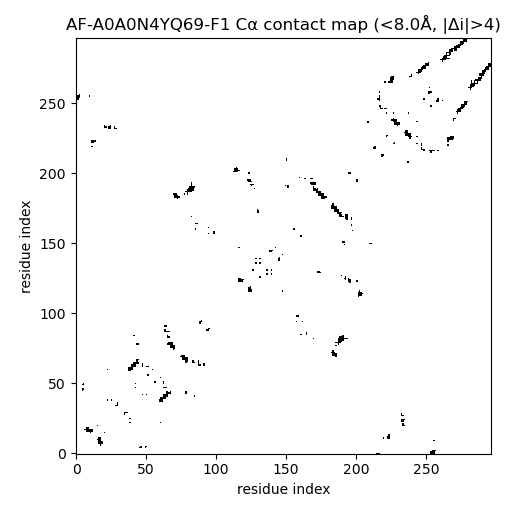 13.255 1.00 89.88 179 LEU A C 1
ATOM 1407 O O . LEU A 1 179 ? 21.346 0.798 14.389 1.00 89.88 179 LEU A O 1
ATOM 1411 N N . ASN A 1 180 ? 21.644 1.666 12.340 1.00 88.88 180 ASN A N 1
ATOM 1412 C CA . ASN A 1 180 ? 23.006 2.172 12.574 1.00 88.88 180 ASN A CA 1
ATOM 1413 C C . ASN A 1 180 ? 23.952 1.110 13.175 1.00 88.88 180 ASN A C 1
ATOM 1415 O O . ASN A 1 180 ? 24.712 1.389 14.099 1.00 88.88 180 ASN A O 1
ATOM 1419 N N . GLY A 1 181 ? 23.858 -0.129 12.678 1.00 90.94 181 GLY A N 1
ATOM 1420 C CA . GLY A 1 181 ? 24.662 -1.261 13.148 1.00 90.94 181 GLY A CA 1
ATOM 1421 C C . GLY A 1 181 ? 24.245 -1.847 14.503 1.00 90.94 181 GLY A C 1
ATOM 1422 O O . GLY A 1 181 ? 24.955 -2.703 15.017 1.00 90.94 181 GLY A O 1
ATOM 1423 N N . ARG A 1 182 ? 23.122 -1.410 15.088 1.00 91.50 182 ARG A N 1
ATOM 1424 C CA . ARG A 1 182 ? 22.564 -1.968 16.328 1.00 91.50 182 ARG A CA 1
ATOM 1425 C C . ARG A 1 182 ? 21.256 -2.696 16.071 1.00 91.50 182 ARG A C 1
ATOM 1427 O O . ARG A 1 182 ? 20.407 -2.199 15.330 1.00 91.50 182 ARG A O 1
ATOM 1434 N N . ASP A 1 183 ? 21.077 -3.829 16.736 1.00 96.00 183 ASP A N 1
ATOM 1435 C CA . ASP A 1 183 ? 19.807 -4.543 16.740 1.00 96.00 183 ASP A CA 1
ATOM 1436 C C . ASP A 1 183 ? 18.759 -3.764 17.539 1.00 96.00 183 ASP A C 1
ATOM 1438 O O . ASP A 1 183 ? 18.993 -3.332 18.668 1.00 96.00 183 ASP A O 1
ATOM 1442 N N . VAL A 1 184 ? 17.588 -3.587 16.938 1.00 96.19 184 VAL A N 1
ATOM 1443 C CA . VAL A 1 184 ? 16.434 -2.908 17.527 1.00 96.19 184 VAL A CA 1
ATOM 1444 C C . VAL A 1 184 ? 15.183 -3.753 17.326 1.00 96.19 184 VAL A C 1
ATOM 1446 O O . VAL A 1 184 ? 15.072 -4.515 16.359 1.00 96.19 184 VAL A O 1
ATOM 1449 N N . ILE A 1 185 ? 14.214 -3.596 18.227 1.00 96.06 185 ILE A N 1
ATOM 1450 C CA . ILE A 1 185 ? 12.926 -4.293 18.137 1.00 96.06 185 ILE A CA 1
ATOM 1451 C C . ILE A 1 185 ? 11.805 -3.287 17.889 1.00 96.06 185 ILE A C 1
ATOM 1453 O O . ILE A 1 185 ? 11.730 -2.227 18.518 1.00 96.06 185 ILE A O 1
ATOM 1457 N N . GLN A 1 186 ? 10.927 -3.652 16.962 1.00 95.69 186 GLN A N 1
ATOM 1458 C CA . GLN A 1 186 ? 9.679 -2.979 16.644 1.00 95.69 186 GLN A CA 1
ATOM 1459 C C . GLN A 1 186 ? 8.526 -3.948 16.925 1.00 95.69 186 GLN A C 1
ATOM 1461 O O . GLN A 1 186 ? 8.571 -5.105 16.518 1.00 95.69 186 GLN A O 1
ATOM 1466 N N . LE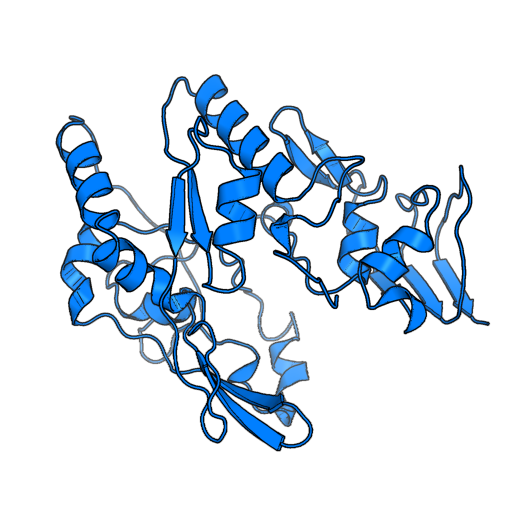U A 1 187 ? 7.515 -3.483 17.646 1.00 94.81 187 LEU A N 1
ATOM 1467 C CA . LEU A 1 187 ? 6.296 -4.207 17.974 1.00 94.81 187 LEU A CA 1
ATOM 1468 C C . LEU A 1 187 ? 5.170 -3.624 17.125 1.00 94.81 187 LEU A C 1
ATOM 1470 O O . LEU A 1 187 ? 4.762 -2.478 17.309 1.00 94.81 187 LEU A O 1
ATOM 1474 N N . GLU A 1 188 ? 4.706 -4.404 16.162 1.00 93.50 188 GLU A N 1
ATOM 1475 C CA . GLU A 1 188 ? 3.671 -3.988 15.224 1.00 93.50 188 GLU A CA 1
ATOM 1476 C C . GLU A 1 188 ? 2.393 -4.799 15.417 1.00 93.50 188 GLU A C 1
ATOM 1478 O O . GLU A 1 188 ? 2.378 -5.853 16.050 1.00 93.50 188 GLU A O 1
ATOM 1483 N N . THR A 1 189 ? 1.304 -4.294 14.852 1.00 91.69 189 THR A N 1
ATOM 1484 C CA . THR A 1 189 ? 0.012 -4.976 14.783 1.00 91.69 189 THR A CA 1
ATOM 1485 C C . THR A 1 189 ? -0.507 -4.952 13.353 1.00 91.69 189 THR A C 1
ATOM 1487 O O . THR A 1 189 ? -0.226 -4.017 12.592 1.00 91.69 189 THR A O 1
ATOM 1490 N N . SER A 1 190 ? -1.294 -5.961 12.981 1.00 89.38 190 SER A N 1
ATOM 1491 C CA . SER A 1 190 ? -1.938 -6.036 11.671 1.00 89.38 190 SER A CA 1
ATOM 1492 C C . SER A 1 190 ? -3.443 -5.820 11.805 1.00 89.38 190 SER A C 1
ATOM 1494 O O . SER A 1 190 ? -4.081 -6.304 12.735 1.00 89.38 190 SER A O 1
ATOM 1496 N N . ILE A 1 191 ? -4.044 -5.108 10.848 1.00 90.31 191 ILE A N 1
ATOM 1497 C CA . ILE A 1 191 ? -5.508 -4.939 10.806 1.00 90.31 191 ILE A CA 1
ATOM 1498 C C . ILE A 1 191 ? -6.207 -6.299 10.639 1.00 90.31 191 ILE A C 1
ATOM 1500 O O . ILE A 1 191 ? -7.269 -6.517 11.211 1.00 90.31 191 ILE A O 1
ATOM 1504 N N . GLY A 1 192 ? -5.583 -7.239 9.916 1.00 86.38 192 GLY A N 1
ATOM 1505 C CA . GLY A 1 192 ? -6.074 -8.611 9.791 1.00 86.38 192 GLY A CA 1
ATOM 1506 C C . GLY A 1 192 ? -6.099 -9.341 11.136 1.00 86.38 192 GLY A C 1
ATOM 1507 O O . GLY A 1 192 ? -7.066 -10.038 11.423 1.00 86.38 192 GLY A O 1
ATOM 1508 N N . GLY A 1 193 ? -5.106 -9.109 12.004 1.00 85.69 193 GLY A N 1
ATOM 1509 C CA . GLY A 1 193 ? -5.060 -9.648 13.368 1.00 85.69 193 GLY A CA 1
ATOM 1510 C C . GLY A 1 193 ? -6.225 -9.195 14.253 1.00 85.69 193 GLY A C 1
ATOM 1511 O O . GLY A 1 193 ? -6.563 -9.868 15.225 1.00 85.69 193 GLY A O 1
ATOM 1512 N N . CYS A 1 194 ? -6.903 -8.102 13.890 1.00 89.38 194 CYS A N 1
ATOM 1513 C CA . CYS A 1 194 ? -8.087 -7.631 14.600 1.00 89.38 194 CYS A CA 1
ATOM 1514 C C . CYS A 1 194 ? -9.360 -8.440 14.284 1.00 89.38 194 CYS A C 1
ATOM 1516 O O . CYS A 1 194 ? -10.364 -8.245 14.972 1.00 89.38 194 CYS A O 1
ATOM 1518 N N . ILE A 1 195 ? -9.359 -9.334 13.283 1.00 87.69 195 ILE A N 1
ATOM 1519 C CA . ILE A 1 195 ? -10.566 -10.052 12.828 1.00 87.69 195 ILE A CA 1
ATOM 1520 C C . ILE A 1 195 ? -11.253 -10.837 13.956 1.00 87.69 195 ILE A C 1
ATOM 1522 O O . ILE A 1 195 ? -12.478 -10.818 14.062 1.00 87.69 195 ILE A O 1
ATOM 1526 N N . ARG A 1 196 ? -10.463 -11.432 14.859 1.00 86.88 196 ARG A N 1
ATOM 1527 C CA . ARG A 1 196 ? -10.940 -12.253 15.983 1.00 86.88 196 ARG A CA 1
ATOM 1528 C C . ARG A 1 196 ? -11.813 -11.497 16.992 1.00 86.88 196 ARG A C 1
ATOM 1530 O O . ARG A 1 196 ? -12.542 -12.115 17.758 1.00 86.88 196 ARG A O 1
ATOM 1537 N N . ASN A 1 197 ? -11.739 -10.164 17.014 1.00 90.31 197 ASN A N 1
ATOM 1538 C CA . ASN A 1 197 ? -12.499 -9.332 17.956 1.00 90.31 197 ASN A CA 1
ATOM 1539 C C . ASN A 1 197 ? -13.959 -9.133 17.515 1.00 90.31 197 ASN A C 1
ATOM 1541 O O . ASN A 1 197 ? -14.749 -8.534 18.244 1.00 90.31 197 ASN A O 1
ATOM 1545 N N . PHE A 1 198 ? -14.332 -9.606 16.322 1.00 89.44 198 PHE A N 1
ATOM 1546 C CA . PHE A 1 198 ? -15.667 -9.427 15.764 1.00 89.44 198 PHE A CA 1
ATOM 1547 C C . PHE A 1 198 ? -16.375 -10.775 15.618 1.00 89.44 198 PHE A C 1
ATOM 1549 O O . PHE A 1 198 ? -16.001 -11.598 14.791 1.00 89.44 198 PHE A O 1
ATOM 1556 N N . ALA A 1 199 ? -17.461 -10.974 16.374 1.00 85.12 199 ALA A N 1
ATOM 1557 C CA . ALA A 1 199 ? -18.251 -12.211 16.327 1.00 85.12 199 ALA A CA 1
ATOM 1558 C C . ALA A 1 199 ? -18.853 -12.504 14.937 1.00 85.12 199 ALA A C 1
ATOM 1560 O O . ALA A 1 199 ? -19.046 -13.659 14.572 1.00 85.12 199 ALA A O 1
ATOM 1561 N N . LYS A 1 200 ? -19.155 -11.456 14.157 1.00 86.38 200 LYS A N 1
ATOM 1562 C CA . LYS A 1 200 ? -19.638 -11.547 12.771 1.00 86.38 200 LYS A CA 1
ATOM 1563 C C . LYS A 1 200 ? -18.518 -11.160 11.800 1.00 86.38 200 LYS A C 1
ATOM 1565 O O . LYS A 1 200 ? -18.573 -10.095 11.186 1.00 86.38 200 LYS A O 1
ATOM 1570 N N . ALA A 1 201 ? -17.492 -11.998 11.711 1.00 85.69 201 ALA A N 1
ATOM 1571 C CA . ALA A 1 201 ? -16.402 -11.846 10.757 1.00 85.69 201 ALA A CA 1
ATOM 1572 C C . ALA A 1 201 ? -16.531 -12.864 9.617 1.00 85.69 201 ALA A C 1
ATOM 1574 O O . ALA A 1 201 ? -16.887 -14.021 9.833 1.00 85.69 201 ALA A O 1
ATOM 1575 N N . TYR A 1 202 ? -16.244 -12.406 8.402 1.00 83.81 202 TYR A N 1
ATOM 1576 C CA . TYR A 1 202 ? -16.455 -13.145 7.163 1.00 83.81 202 TYR A CA 1
ATOM 1577 C C . TYR A 1 202 ? -15.258 -12.942 6.236 1.00 83.81 202 TYR A C 1
ATOM 1579 O O . TYR A 1 202 ? -14.615 -11.892 6.257 1.00 83.81 202 TYR A O 1
ATOM 1587 N N . CYS A 1 203 ? -14.975 -13.941 5.408 1.00 80.50 203 CYS A N 1
ATOM 1588 C CA . CYS A 1 203 ? -13.982 -13.851 4.346 1.00 80.50 203 CYS A CA 1
ATOM 1589 C C . CYS A 1 203 ? -14.691 -14.015 3.004 1.00 80.50 203 CYS A C 1
ATOM 1591 O O . CYS A 1 203 ? -15.665 -14.753 2.892 1.00 80.50 203 CYS A O 1
ATOM 1593 N N . VAL A 1 204 ? -14.223 -13.303 1.985 1.00 84.00 204 VAL A N 1
ATOM 1594 C CA . VAL A 1 204 ? -14.776 -13.394 0.636 1.00 84.00 204 VAL A CA 1
ATOM 1595 C C . VAL A 1 204 ? -13.624 -13.661 -0.313 1.00 84.00 204 VAL A C 1
ATOM 1597 O O . VAL A 1 204 ? -12.685 -12.868 -0.403 1.00 84.00 204 VAL A O 1
ATOM 1600 N N . HIS A 1 205 ? -13.702 -14.786 -1.020 1.00 86.19 205 HIS A N 1
ATOM 1601 C CA . HIS A 1 205 ? -12.778 -15.081 -2.104 1.00 86.19 205 HIS A CA 1
ATOM 1602 C C . HIS A 1 205 ? -12.993 -14.082 -3.237 1.00 86.19 205 HIS A C 1
ATOM 1604 O O . HIS A 1 205 ? -14.119 -13.835 -3.666 1.00 86.19 205 HIS A O 1
ATOM 1610 N N . VAL A 1 206 ? -11.898 -13.502 -3.714 1.00 85.44 206 VAL A N 1
ATOM 1611 C CA . VAL A 1 206 ? -11.908 -12.522 -4.797 1.00 85.44 206 VAL A CA 1
ATOM 1612 C C . VAL A 1 206 ? -10.953 -12.946 -5.898 1.00 85.44 206 VAL A C 1
ATOM 1614 O O . VAL A 1 206 ? -9.946 -13.607 -5.644 1.00 85.44 206 VAL A O 1
ATOM 1617 N N . GLU A 1 207 ? -11.261 -12.515 -7.116 1.00 86.19 207 GLU A N 1
ATOM 1618 C CA . GLU A 1 207 ? -10.379 -12.681 -8.264 1.00 86.19 207 GLU A CA 1
ATOM 1619 C C . GLU A 1 207 ? -9.008 -12.038 -8.024 1.00 86.19 207 GLU A C 1
ATOM 1621 O O . GLU A 1 207 ? -8.890 -10.992 -7.372 1.00 86.19 207 GLU A O 1
ATOM 1626 N N . ARG A 1 208 ? -7.961 -12.629 -8.616 1.00 83.25 208 ARG A N 1
ATOM 1627 C CA . ARG A 1 208 ? -6.569 -12.154 -8.489 1.00 83.25 208 ARG A CA 1
ATOM 1628 C C . ARG A 1 208 ? -6.405 -10.691 -8.910 1.00 83.25 208 ARG A C 1
ATOM 1630 O O . ARG A 1 208 ? -5.555 -9.998 -8.357 1.00 83.25 208 ARG A O 1
ATOM 1637 N N . SER A 1 209 ? -7.242 -10.207 -9.827 1.00 85.88 209 SER A N 1
ATOM 1638 C CA . SER A 1 209 ? -7.273 -8.809 -10.275 1.00 85.88 209 SER A CA 1
ATOM 1639 C C . SER A 1 209 ? -7.516 -7.800 -9.146 1.00 85.88 209 SER A C 1
ATOM 1641 O O . SER A 1 209 ? -7.110 -6.649 -9.269 1.00 85.88 209 SER A O 1
ATOM 1643 N N . ARG A 1 210 ? -8.111 -8.211 -8.015 1.00 87.88 210 ARG A N 1
ATOM 1644 C CA . ARG A 1 210 ? -8.313 -7.347 -6.837 1.00 87.88 210 ARG A CA 1
ATOM 1645 C C . ARG A 1 210 ? -7.100 -7.257 -5.911 1.00 87.88 210 ARG A C 1
ATOM 1647 O O . ARG A 1 210 ? -7.180 -6.605 -4.869 1.00 87.88 210 ARG A O 1
ATOM 1654 N N . PHE A 1 211 ? -5.993 -7.914 -6.249 1.00 88.44 211 PHE A N 1
ATOM 1655 C CA . PHE A 1 211 ? -4.792 -7.925 -5.428 1.00 88.44 211 PHE A CA 1
ATOM 1656 C C . PHE A 1 211 ? -3.535 -7.841 -6.294 1.00 88.44 211 PHE A C 1
ATOM 1658 O O . PHE A 1 211 ? -3.077 -8.844 -6.836 1.00 88.44 211 PHE A O 1
ATOM 1665 N N . LEU A 1 212 ? -2.951 -6.643 -6.374 1.00 89.75 212 LEU A N 1
ATOM 1666 C CA . LEU A 1 212 ? -1.705 -6.352 -7.092 1.00 89.75 212 LEU A CA 1
ATOM 1667 C C . LEU A 1 212 ? -0.675 -5.758 -6.115 1.00 89.75 212 LEU A C 1
ATOM 1669 O O . LEU A 1 212 ? -0.498 -4.540 -6.061 1.00 89.75 212 LEU A O 1
ATOM 1673 N N . PRO A 1 213 ? -0.052 -6.586 -5.254 1.00 88.69 213 PRO A N 1
ATOM 1674 C CA . PRO A 1 213 ? 0.904 -6.094 -4.273 1.00 88.69 213 PRO A CA 1
ATOM 1675 C C . PRO A 1 213 ? 2.192 -5.619 -4.949 1.00 88.69 213 PRO A C 1
ATOM 1677 O O . PRO A 1 213 ? 2.715 -6.286 -5.832 1.00 88.69 213 PRO A O 1
ATOM 1680 N N . VAL A 1 214 ? 2.741 -4.508 -4.455 1.00 90.00 214 VAL A N 1
ATOM 1681 C CA . VAL A 1 214 ? 4.031 -3.964 -4.901 1.00 90.00 214 VAL A CA 1
ATOM 1682 C C . VAL A 1 214 ? 4.974 -3.911 -3.714 1.00 90.00 214 VAL A C 1
ATOM 1684 O O . VAL A 1 214 ? 4.909 -3.016 -2.861 1.00 90.00 214 VAL A O 1
ATOM 1687 N N . LYS A 1 215 ? 5.809 -4.939 -3.593 1.00 86.06 215 LYS A N 1
ATOM 1688 C CA . LYS A 1 215 ? 6.740 -5.111 -2.475 1.00 86.06 215 LYS A CA 1
ATOM 1689 C C . LYS A 1 215 ? 8.177 -4.845 -2.910 1.00 86.06 215 LYS A C 1
ATOM 1691 O O . LYS A 1 215 ? 8.943 -4.304 -2.103 1.00 86.06 215 LYS A O 1
ATOM 1696 N N . LYS A 1 216 ? 8.514 -5.169 -4.158 1.00 90.50 216 LYS A N 1
ATOM 1697 C CA . LYS A 1 216 ? 9.832 -4.986 -4.772 1.00 90.50 216 LYS A CA 1
ATOM 1698 C C . LYS A 1 216 ? 9.714 -4.251 -6.111 1.00 90.50 216 LYS A C 1
ATOM 1700 O O . LYS A 1 216 ? 8.618 -4.010 -6.605 1.00 90.50 216 LYS A O 1
ATOM 1705 N N . THR A 1 217 ? 10.852 -3.854 -6.670 1.00 94.38 217 THR A N 1
ATOM 1706 C CA . THR A 1 217 ? 10.922 -3.196 -7.984 1.00 94.38 217 THR A CA 1
ATOM 1707 C C . THR A 1 217 ? 10.613 -4.160 -9.132 1.00 94.38 217 THR A C 1
ATOM 1709 O O . THR A 1 217 ? 10.144 -3.731 -10.179 1.00 94.38 217 THR A O 1
ATOM 1712 N N . ASP A 1 218 ? 10.753 -5.462 -8.899 1.00 92.75 218 ASP A N 1
ATOM 1713 C CA . ASP A 1 218 ? 10.283 -6.553 -9.753 1.00 92.75 218 ASP A CA 1
ATOM 1714 C C . ASP A 1 218 ? 8.778 -6.398 -10.060 1.00 92.75 218 ASP A C 1
ATOM 1716 O O . ASP A 1 218 ? 8.359 -6.419 -11.217 1.00 92.75 218 ASP A O 1
ATOM 1720 N N . ASP A 1 219 ? 7.976 -6.122 -9.021 1.00 92.12 219 ASP A N 1
ATOM 1721 C CA . ASP A 1 219 ? 6.537 -5.861 -9.145 1.00 92.12 219 ASP A CA 1
ATOM 1722 C C . ASP A 1 219 ? 6.260 -4.528 -9.869 1.00 92.12 219 ASP A C 1
ATOM 1724 O O . ASP A 1 219 ? 5.254 -4.386 -10.569 1.00 92.12 219 ASP A O 1
ATOM 1728 N N . LEU A 1 220 ? 7.147 -3.535 -9.700 1.00 94.75 220 LEU A N 1
ATOM 1729 C CA . LEU A 1 220 ? 7.015 -2.234 -10.361 1.00 94.75 220 LEU A CA 1
ATOM 1730 C C . LEU A 1 220 ? 7.199 -2.349 -11.869 1.00 94.75 220 LEU A C 1
ATOM 1732 O O . LEU A 1 220 ? 6.440 -1.711 -12.584 1.00 94.75 220 LEU A O 1
ATOM 1736 N N . LEU A 1 221 ? 8.132 -3.167 -12.370 1.00 95.31 221 LEU A N 1
ATOM 1737 C CA . LEU A 1 221 ? 8.294 -3.344 -13.820 1.00 95.31 221 LEU A CA 1
ATOM 1738 C C . LEU A 1 221 ? 7.002 -3.838 -14.468 1.00 95.31 221 LEU A C 1
ATOM 1740 O O . LEU A 1 221 ? 6.576 -3.293 -15.487 1.00 95.31 221 LEU A O 1
ATOM 1744 N N . ALA A 1 222 ? 6.342 -4.809 -13.834 1.00 92.06 222 ALA A N 1
ATOM 1745 C CA . ALA A 1 222 ? 5.061 -5.315 -14.299 1.00 92.06 222 ALA A CA 1
ATOM 1746 C C . ALA A 1 222 ? 4.028 -4.185 -14.412 1.00 92.06 222 ALA A C 1
ATOM 1748 O O . ALA A 1 222 ? 3.442 -3.998 -15.474 1.00 92.06 222 ALA A O 1
ATOM 1749 N N . ILE A 1 223 ? 3.841 -3.391 -13.356 1.00 93.75 223 ILE A N 1
ATOM 1750 C CA . ILE A 1 223 ? 2.842 -2.314 -13.353 1.00 93.75 223 ILE A CA 1
ATOM 1751 C C . ILE A 1 223 ? 3.237 -1.166 -14.277 1.00 93.75 223 ILE A C 1
ATOM 1753 O O . ILE A 1 223 ? 2.359 -0.611 -14.924 1.00 93.75 223 ILE A O 1
ATOM 1757 N N . CYS A 1 224 ? 4.513 -0.807 -14.365 1.00 95.38 224 CYS A N 1
ATOM 1758 C CA . CYS A 1 224 ? 4.976 0.310 -15.178 1.00 95.38 224 CYS A CA 1
ATOM 1759 C C . CYS A 1 224 ? 4.915 0.024 -16.683 1.00 95.38 224 CYS A C 1
ATOM 1761 O O . CYS A 1 224 ? 4.541 0.910 -17.452 1.00 95.38 224 CYS A O 1
ATOM 1763 N N . SER A 1 225 ? 5.214 -1.211 -17.089 1.00 94.75 225 SER A N 1
ATOM 1764 C CA . SER A 1 225 ? 5.130 -1.668 -18.482 1.00 94.75 225 SER A CA 1
ATOM 1765 C C . SER A 1 225 ? 3.696 -1.720 -19.023 1.00 94.75 225 SER A C 1
ATOM 1767 O O . SER A 1 225 ? 2.714 -1.574 -18.292 1.00 94.75 225 SER A O 1
ATOM 1769 N N . ASP A 1 226 ? 3.563 -1.988 -20.315 1.00 93.25 226 ASP A N 1
ATOM 1770 C CA . ASP A 1 226 ? 2.290 -2.195 -21.011 1.00 93.25 226 ASP A CA 1
ATOM 1771 C C . ASP A 1 226 ? 1.508 -3.452 -20.573 1.00 93.25 226 ASP A C 1
ATOM 1773 O O . ASP A 1 226 ? 0.333 -3.619 -20.925 1.00 93.25 226 ASP A O 1
ATOM 1777 N N . LEU A 1 227 ? 2.125 -4.308 -19.752 1.00 94.88 227 LEU A N 1
ATOM 1778 C CA . LEU A 1 227 ? 1.496 -5.485 -19.163 1.00 94.88 227 LEU A CA 1
ATOM 1779 C C . LEU A 1 227 ? 0.234 -5.133 -18.377 1.00 94.88 227 LEU A C 1
ATOM 1781 O O . LEU A 1 227 ? -0.710 -5.919 -18.376 1.00 94.88 227 LEU A O 1
ATOM 1785 N N . TYR A 1 228 ? 0.200 -3.969 -17.727 1.00 95.25 228 TYR A N 1
ATOM 1786 C CA . TYR A 1 228 ? -1.015 -3.437 -17.116 1.00 95.25 228 TYR A CA 1
ATOM 1787 C C . TYR A 1 228 ? -1.460 -2.164 -17.826 1.00 95.25 228 TYR A C 1
ATOM 1789 O O . TYR A 1 228 ? -0.644 -1.340 -18.221 1.00 95.25 228 TYR A O 1
ATOM 1797 N N . THR A 1 229 ? -2.760 -1.956 -17.948 1.00 95.25 229 THR A N 1
ATOM 1798 C CA . THR A 1 229 ? -3.355 -0.724 -18.478 1.00 95.25 229 THR A CA 1
ATOM 1799 C C . THR A 1 229 ? -4.342 -0.149 -17.475 1.00 95.25 229 THR A C 1
ATOM 1801 O O . THR A 1 229 ? -4.803 -0.843 -16.569 1.00 95.25 229 THR A O 1
ATOM 1804 N N . LEU A 1 230 ? -4.610 1.151 -17.585 1.00 96.25 230 LEU A N 1
ATOM 1805 C CA . LEU A 1 230 ? -5.660 1.802 -16.812 1.00 96.25 230 LEU A CA 1
ATOM 1806 C C . LEU A 1 230 ? -6.966 1.706 -17.598 1.00 96.25 230 LEU A C 1
ATOM 1808 O O . LEU A 1 230 ? -7.010 2.057 -18.773 1.00 96.25 230 LEU A O 1
ATOM 1812 N N . THR A 1 231 ? -8.007 1.219 -16.936 1.00 95.12 231 THR A N 1
ATOM 1813 C CA . THR A 1 231 ? -9.388 1.247 -17.439 1.00 95.12 231 THR A CA 1
ATOM 1814 C C . THR A 1 231 ? -9.990 2.650 -17.311 1.00 95.12 231 THR A C 1
ATOM 1816 O O . THR A 1 231 ? -9.409 3.517 -16.655 1.00 95.12 231 THR A O 1
ATOM 1819 N N . ASP A 1 232 ? -11.191 2.859 -17.853 1.00 91.94 232 ASP A N 1
ATOM 1820 C CA . ASP A 1 232 ? -11.929 4.128 -17.726 1.00 91.94 232 ASP A CA 1
ATOM 1821 C C . ASP A 1 232 ? -12.241 4.497 -16.263 1.00 91.94 232 ASP A C 1
ATOM 1823 O O . ASP A 1 232 ? -12.318 5.671 -15.910 1.00 91.94 232 ASP A O 1
ATOM 1827 N N . SER A 1 233 ? -12.359 3.498 -15.381 1.00 93.12 233 SER A N 1
ATOM 1828 C CA . SER A 1 233 ? -12.506 3.685 -13.930 1.00 93.12 233 SER A CA 1
ATOM 1829 C C . SER A 1 233 ? -11.167 3.785 -13.194 1.00 93.12 233 SER A C 1
ATOM 1831 O O . SER A 1 233 ? -11.123 3.696 -11.967 1.00 93.12 233 SER A O 1
ATOM 1833 N N . TRP A 1 234 ? -10.062 3.951 -13.928 1.00 95.88 234 TRP A N 1
ATOM 1834 C CA . TRP A 1 234 ? -8.693 4.056 -13.416 1.00 95.88 234 TRP A CA 1
ATOM 1835 C C . TRP A 1 234 ? -8.188 2.805 -12.683 1.00 95.88 234 TRP A C 1
ATOM 1837 O O . TRP A 1 234 ? -7.161 2.848 -12.004 1.00 95.88 234 TRP A O 1
ATOM 1847 N N . ALA A 1 235 ? -8.867 1.663 -12.811 1.00 92.88 235 ALA A N 1
ATOM 1848 C CA . ALA A 1 235 ? -8.375 0.387 -12.298 1.00 92.88 235 ALA A CA 1
ATOM 1849 C C . ALA A 1 235 ? -7.242 -0.156 -13.179 1.00 92.88 235 ALA A C 1
ATOM 1851 O O . ALA A 1 235 ? -7.336 -0.097 -14.406 1.00 92.88 235 ALA A O 1
ATOM 1852 N N . LEU A 1 236 ? -6.199 -0.713 -12.552 1.00 94.25 236 LEU A N 1
ATOM 1853 C CA . LEU A 1 236 ? -5.143 -1.448 -13.250 1.00 94.25 236 LEU A CA 1
ATOM 1854 C C . LEU A 1 236 ? -5.682 -2.805 -13.707 1.00 94.25 236 LEU A C 1
ATOM 1856 O O . LEU A 1 236 ? -6.087 -3.629 -12.886 1.00 94.25 236 LEU A O 1
ATOM 1860 N N . GLN A 1 237 ? -5.649 -3.047 -15.011 1.00 93.88 237 GLN A N 1
ATOM 1861 C CA . GLN A 1 237 ? -6.092 -4.286 -15.635 1.00 93.88 237 GLN A CA 1
ATOM 1862 C C . GLN A 1 237 ? -4.926 -4.955 -16.357 1.00 93.88 237 GLN A C 1
ATOM 1864 O O . GLN A 1 237 ? -4.148 -4.295 -17.039 1.00 93.88 237 GLN A O 1
ATOM 1869 N N . LEU A 1 238 ? -4.800 -6.272 -16.193 1.00 93.31 238 LEU A N 1
ATOM 1870 C CA . LEU A 1 238 ? -3.805 -7.066 -16.905 1.00 93.31 238 LEU A CA 1
ATOM 1871 C C . LEU A 1 238 ? -4.150 -7.104 -18.404 1.00 93.31 238 LEU A C 1
ATOM 1873 O O . LEU A 1 238 ? -5.194 -7.626 -18.788 1.00 93.31 238 LEU A O 1
ATOM 1877 N N . SER A 1 239 ? -3.247 -6.608 -19.245 1.00 91.31 239 SER A N 1
ATOM 1878 C CA . SER A 1 239 ? -3.371 -6.520 -20.708 1.00 91.31 239 SER A CA 1
ATOM 1879 C C . SER A 1 239 ? -2.928 -7.804 -21.429 1.00 91.31 239 SER A C 1
ATOM 1881 O O . SER A 1 239 ? -2.456 -7.759 -22.565 1.00 91.31 239 SER A O 1
ATOM 1883 N N . LYS A 1 240 ? -3.014 -8.960 -20.764 1.00 87.75 240 LYS A N 1
ATOM 1884 C CA . LYS A 1 240 ? -2.520 -10.254 -21.255 1.00 87.75 240 LYS A CA 1
ATOM 1885 C C . LYS A 1 240 ? -3.521 -11.357 -20.927 1.00 87.75 240 LYS A C 1
ATOM 1887 O O . LYS A 1 240 ? -4.096 -11.379 -19.842 1.00 87.75 240 LYS A O 1
ATOM 1892 N N . GLN A 1 241 ? -3.677 -12.315 -21.839 1.00 81.12 241 GLN A N 1
ATOM 1893 C CA . GLN A 1 241 ? -4.370 -13.566 -21.533 1.00 81.12 241 GLN A CA 1
ATOM 1894 C C . GLN A 1 241 ? -3.470 -14.499 -20.710 1.00 81.12 241 GLN A C 1
ATOM 1896 O O . GLN A 1 241 ? -2.348 -14.818 -21.108 1.00 81.12 241 GLN A O 1
ATOM 1901 N N . GLY A 1 242 ? -3.981 -14.971 -19.573 1.00 84.00 242 GLY A N 1
ATOM 1902 C CA . GLY A 1 242 ? -3.255 -15.855 -18.662 1.00 84.00 242 GLY A CA 1
ATOM 1903 C C . GLY A 1 242 ? -2.539 -15.104 -17.538 1.00 84.00 242 GLY A C 1
ATOM 1904 O O . GLY A 1 242 ? -2.947 -14.018 -17.139 1.00 84.00 242 GLY A O 1
ATOM 1905 N N . ALA A 1 243 ? -1.497 -15.719 -16.979 1.00 85.19 243 ALA A N 1
ATOM 1906 C CA . ALA A 1 243 ? -0.776 -15.173 -15.832 1.00 85.19 243 ALA A CA 1
ATOM 1907 C C . ALA A 1 243 ? 0.244 -14.094 -16.236 1.00 85.19 243 ALA A C 1
ATOM 1909 O O . ALA A 1 243 ? 0.815 -14.134 -17.330 1.00 85.19 243 ALA A O 1
ATOM 1910 N N . ALA A 1 244 ? 0.501 -13.159 -15.317 1.00 87.56 244 ALA A N 1
ATOM 1911 C CA . ALA A 1 244 ? 1.623 -12.232 -15.419 1.00 87.56 244 ALA A CA 1
ATOM 1912 C C . ALA A 1 244 ? 2.965 -13.002 -15.420 1.00 87.56 244 ALA A C 1
ATOM 1914 O O . ALA A 1 244 ? 3.057 -14.040 -14.756 1.00 87.56 244 ALA A O 1
ATOM 1915 N N . PRO A 1 245 ? 3.989 -12.529 -16.155 1.00 90.88 245 PRO A N 1
ATOM 1916 C CA . PRO A 1 245 ? 5.311 -13.144 -16.154 1.00 90.88 245 PRO A CA 1
ATOM 1917 C C . PRO A 1 245 ? 5.984 -13.057 -14.782 1.00 90.88 245 PRO A C 1
ATOM 1919 O O . PRO A 1 245 ? 5.741 -12.123 -14.016 1.00 90.88 245 PRO A O 1
ATOM 1922 N N . THR A 1 246 ? 6.890 -13.995 -14.512 1.00 89.94 246 THR A N 1
ATOM 1923 C CA . THR A 1 246 ? 7.834 -13.864 -13.395 1.00 89.94 246 THR A CA 1
ATOM 1924 C C . THR A 1 246 ? 8.920 -12.862 -13.773 1.00 89.94 246 THR A C 1
ATOM 1926 O O . THR A 1 246 ? 9.484 -12.942 -14.865 1.00 89.94 246 THR A O 1
ATOM 1929 N N . VAL A 1 247 ? 9.214 -11.918 -12.883 1.00 92.69 247 VAL A N 1
ATOM 1930 C CA . VAL A 1 247 ? 10.269 -10.918 -13.064 1.00 92.69 247 VAL A CA 1
ATOM 1931 C C . VAL A 1 247 ? 11.227 -11.018 -11.886 1.00 92.69 247 VAL A C 1
ATOM 1933 O O . VAL A 1 247 ? 10.785 -11.016 -10.741 1.00 92.69 247 VAL A O 1
ATOM 1936 N N . GLU A 1 248 ? 12.521 -11.097 -12.181 1.00 93.81 248 GLU A N 1
ATOM 1937 C CA . GLU A 1 248 ? 13.605 -11.099 -11.201 1.00 93.81 248 GLU A CA 1
ATOM 1938 C C . GLU A 1 248 ? 14.630 -10.032 -11.585 1.00 93.81 248 GLU A C 1
ATOM 1940 O O . GLU A 1 248 ? 15.303 -10.139 -12.616 1.00 93.81 248 GLU A O 1
ATOM 1945 N N . LEU A 1 249 ? 14.740 -8.983 -10.767 1.00 94.50 249 LEU A N 1
ATOM 1946 C CA . LEU A 1 249 ? 15.664 -7.878 -11.020 1.00 94.50 249 LEU A CA 1
ATOM 1947 C C . LEU A 1 249 ? 16.859 -7.900 -10.062 1.00 94.50 249 LEU A C 1
ATOM 1949 O O . LEU A 1 249 ? 16.717 -7.958 -8.838 1.00 94.50 249 LEU A O 1
ATOM 1953 N N . GLY A 1 250 ? 18.056 -7.785 -10.631 1.00 93.75 250 GLY A N 1
ATOM 1954 C CA . GLY A 1 250 ? 19.326 -7.770 -9.919 1.00 93.75 250 GLY A CA 1
ATOM 1955 C C . GLY A 1 250 ? 19.521 -6.540 -9.031 1.00 93.75 250 GLY A C 1
ATOM 1956 O O . GLY A 1 250 ? 18.684 -5.635 -8.935 1.00 93.75 250 GLY A O 1
ATOM 1957 N N . LYS A 1 251 ? 20.674 -6.488 -8.357 1.00 93.94 251 LYS A N 1
ATOM 1958 C CA . LYS A 1 251 ? 20.980 -5.481 -7.319 1.00 93.94 251 LYS A CA 1
ATOM 1959 C C . LYS A 1 251 ? 20.869 -4.037 -7.815 1.00 93.94 251 LYS A C 1
ATOM 1961 O O . LYS A 1 251 ? 20.407 -3.183 -7.062 1.00 93.94 251 LYS A O 1
ATOM 1966 N N . CYS A 1 252 ? 21.228 -3.798 -9.075 1.00 93.69 252 CYS A N 1
ATOM 1967 C CA . CYS A 1 252 ? 21.189 -2.491 -9.727 1.00 93.69 252 CYS A CA 1
ATOM 1968 C C . CYS A 1 252 ? 19.776 -1.886 -9.822 1.00 93.69 252 CYS A C 1
ATOM 1970 O O . CYS A 1 252 ? 19.637 -0.689 -10.030 1.00 93.69 252 CYS A O 1
ATOM 1972 N N . PHE A 1 253 ? 18.719 -2.680 -9.631 1.00 94.81 253 PHE A N 1
ATOM 1973 C CA . PHE A 1 253 ? 17.328 -2.240 -9.769 1.00 94.81 253 PHE A CA 1
ATOM 1974 C C . PHE A 1 253 ? 16.587 -2.139 -8.428 1.00 94.81 253 PHE A C 1
ATOM 1976 O O . PHE A 1 253 ? 15.384 -1.910 -8.415 1.00 94.81 253 PHE A O 1
ATOM 1983 N N . GLN A 1 254 ? 17.239 -2.350 -7.279 1.00 92.94 254 GLN A N 1
ATOM 1984 C CA . GLN A 1 254 ? 16.540 -2.539 -5.993 1.00 92.94 254 GLN A CA 1
ATOM 1985 C C . GLN A 1 254 ? 16.025 -1.240 -5.343 1.00 92.94 254 GLN A C 1
ATOM 1987 O O . GLN A 1 254 ? 15.141 -1.278 -4.463 1.00 92.94 254 GLN A O 1
ATOM 1992 N N . LYS A 1 255 ? 16.561 -0.081 -5.746 1.00 93.75 255 LYS A N 1
ATOM 1993 C CA . LYS A 1 255 ? 16.053 1.241 -5.352 1.00 93.75 255 LYS A CA 1
ATOM 1994 C C . LYS A 1 255 ? 15.190 1.836 -6.460 1.00 93.75 255 LYS A C 1
ATOM 1996 O O . LYS A 1 255 ? 15.498 1.669 -7.629 1.00 93.75 255 LYS A O 1
ATOM 2001 N N . VAL A 1 256 ? 14.128 2.545 -6.083 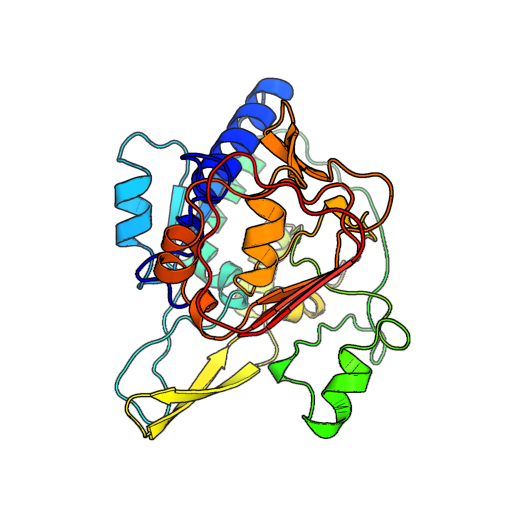1.00 94.00 256 VAL A N 1
ATOM 2002 C CA . VAL A 1 256 ? 13.146 3.101 -7.032 1.00 94.00 256 VAL A CA 1
ATOM 2003 C C . VAL A 1 256 ? 13.784 4.095 -8.005 1.00 94.00 256 VAL A C 1
ATOM 2005 O O . VAL A 1 256 ? 13.553 3.987 -9.204 1.00 94.00 256 VAL A O 1
ATOM 2008 N N . ASP A 1 257 ? 14.635 5.002 -7.525 1.00 92.88 257 ASP A N 1
ATOM 2009 C CA . ASP A 1 257 ? 15.274 6.003 -8.394 1.00 92.88 257 ASP A CA 1
ATOM 2010 C C . ASP A 1 257 ? 16.246 5.348 -9.389 1.00 92.88 257 ASP A C 1
ATOM 2012 O O . ASP A 1 257 ? 16.242 5.658 -10.577 1.00 92.88 257 ASP A O 1
ATOM 2016 N N . GLU A 1 258 ? 17.029 4.376 -8.913 1.00 94.12 258 GLU A N 1
ATOM 2017 C CA . GLU A 1 258 ? 17.931 3.554 -9.729 1.00 94.12 258 GLU A CA 1
ATOM 2018 C C . GLU A 1 258 ? 17.162 2.700 -10.749 1.00 94.12 258 GLU A C 1
ATOM 2020 O O . GLU A 1 258 ? 17.618 2.529 -11.878 1.00 94.12 258 GLU A O 1
ATOM 2025 N N . PHE A 1 259 ? 15.997 2.178 -10.363 1.00 95.56 259 PHE A N 1
ATOM 2026 C CA . PHE A 1 259 ? 15.094 1.449 -11.243 1.00 95.56 259 PHE A CA 1
ATOM 2027 C C . PHE A 1 259 ? 14.587 2.357 -12.365 1.00 95.56 259 PHE A C 1
ATOM 2029 O O . PHE A 1 259 ? 14.813 2.043 -13.526 1.00 95.56 259 PHE A O 1
ATOM 2036 N N . HIS A 1 260 ? 13.981 3.507 -12.047 1.00 95.00 260 HIS A N 1
ATOM 2037 C CA . HIS A 1 260 ? 13.477 4.439 -13.063 1.00 95.00 260 HIS A CA 1
ATOM 2038 C C . HIS A 1 260 ? 14.584 4.942 -13.998 1.00 95.00 260 HIS A C 1
ATOM 2040 O O . HIS A 1 260 ? 14.371 5.010 -15.202 1.00 95.00 260 HIS A O 1
ATOM 2046 N N . ALA A 1 261 ? 15.783 5.227 -13.479 1.00 94.81 261 ALA A N 1
ATOM 2047 C CA . ALA A 1 261 ? 16.909 5.704 -14.287 1.00 94.81 261 ALA A CA 1
ATOM 2048 C C . ALA A 1 261 ? 17.386 4.702 -15.359 1.00 94.81 261 ALA A C 1
ATOM 2050 O O . ALA A 1 261 ? 18.077 5.091 -16.301 1.00 94.81 261 ALA A O 1
ATOM 2051 N N . ARG A 1 262 ? 17.033 3.417 -15.221 1.00 95.62 262 ARG A N 1
ATOM 2052 C CA . ARG A 1 262 ? 17.401 2.346 -16.158 1.00 95.62 262 ARG A CA 1
ATOM 2053 C C . ARG A 1 262 ? 16.379 2.109 -17.261 1.00 95.62 262 ARG A C 1
ATOM 2055 O O . ARG A 1 262 ? 16.661 1.313 -18.149 1.00 95.62 262 ARG A O 1
ATOM 2062 N N . PHE A 1 263 ? 15.239 2.792 -17.243 1.00 95.00 263 PHE A N 1
ATOM 2063 C CA . PHE A 1 263 ? 14.222 2.690 -18.286 1.00 95.00 263 PHE A CA 1
ATOM 2064 C C . PHE A 1 263 ? 13.964 4.078 -18.860 1.00 95.00 263 PHE A C 1
ATOM 2066 O O . PHE A 1 263 ? 13.331 4.910 -18.216 1.00 95.00 263 PHE A O 1
ATOM 2073 N N . GLU A 1 264 ? 14.458 4.335 -20.074 1.00 93.81 264 GLU A N 1
ATOM 2074 C CA . GLU A 1 264 ? 14.008 5.512 -20.826 1.00 93.81 264 GLU A CA 1
ATOM 2075 C C . GLU A 1 264 ? 12.540 5.358 -21.236 1.00 93.81 264 GLU A C 1
ATOM 2077 O O . GLU A 1 264 ? 11.755 6.300 -21.144 1.00 93.81 264 GLU A O 1
ATOM 2082 N N . GLU A 1 265 ? 12.171 4.132 -21.600 1.00 93.56 265 GLU A N 1
ATOM 2083 C CA . GLU A 1 265 ? 10.805 3.655 -21.732 1.00 93.56 265 GLU A CA 1
ATOM 2084 C C . GLU A 1 265 ? 10.725 2.241 -21.145 1.00 93.56 265 GLU A C 1
ATOM 2086 O O . GLU A 1 265 ? 11.710 1.495 -21.132 1.00 93.56 265 GLU A O 1
ATOM 2091 N N . TYR A 1 266 ? 9.566 1.871 -20.602 1.00 95.50 266 TYR A N 1
ATOM 2092 C CA . TYR A 1 266 ? 9.367 0.512 -20.110 1.00 95.50 266 TYR A CA 1
ATOM 2093 C C . TYR A 1 266 ? 9.173 -0.447 -21.287 1.00 95.50 266 TYR A C 1
ATOM 2095 O O . TYR A 1 266 ? 8.372 -0.140 -22.169 1.00 95.50 266 TYR A O 1
ATOM 2103 N N . PRO A 1 267 ? 9.847 -1.611 -21.298 1.00 94.31 267 PRO A N 1
ATOM 2104 C CA . PRO A 1 267 ? 9.735 -2.548 -22.405 1.00 94.31 267 PRO A CA 1
ATOM 2105 C C . PRO A 1 267 ? 8.324 -3.134 -22.511 1.00 94.31 267 PRO A C 1
ATOM 2107 O O . PRO A 1 267 ? 7.647 -3.323 -21.495 1.00 94.31 267 PRO A O 1
ATOM 2110 N N . ASP A 1 268 ? 7.926 -3.506 -23.728 1.00 93.75 268 ASP A N 1
ATOM 2111 C CA . ASP A 1 268 ? 6.766 -4.372 -23.947 1.00 93.75 268 ASP A CA 1
ATOM 2112 C C . ASP A 1 268 ? 7.093 -5.777 -23.445 1.00 93.75 268 ASP A C 1
ATOM 2114 O O . ASP A 1 268 ? 8.021 -6.433 -23.935 1.00 93.75 268 ASP A O 1
ATOM 2118 N N . ILE A 1 269 ? 6.328 -6.238 -22.456 1.00 93.44 269 ILE A N 1
ATOM 2119 C CA . ILE A 1 269 ? 6.502 -7.562 -21.844 1.00 93.44 269 ILE A CA 1
ATOM 2120 C C . ILE A 1 269 ? 5.229 -8.413 -21.913 1.00 93.44 269 ILE A C 1
ATOM 2122 O O . ILE A 1 269 ? 5.101 -9.418 -21.205 1.00 93.44 269 ILE A O 1
ATOM 2126 N N . ARG A 1 270 ? 4.265 -8.064 -22.773 1.00 91.94 270 ARG A N 1
ATOM 2127 C CA . ARG A 1 270 ? 2.973 -8.771 -22.864 1.00 91.94 270 ARG A CA 1
ATOM 2128 C C . ARG A 1 270 ? 3.121 -10.215 -23.324 1.00 91.94 270 ARG A C 1
ATOM 2130 O O . ARG A 1 270 ? 2.362 -11.080 -22.888 1.00 91.94 270 ARG A O 1
ATOM 2137 N N . GLU A 1 271 ? 4.109 -10.521 -24.159 1.00 90.19 271 GLU A N 1
ATOM 2138 C CA . GLU A 1 271 ? 4.388 -11.885 -24.641 1.00 90.19 271 GLU A CA 1
ATOM 2139 C C . GLU A 1 271 ? 5.354 -12.673 -23.734 1.00 90.19 271 GLU A C 1
ATOM 2141 O O . GLU A 1 271 ? 5.575 -13.868 -23.941 1.00 90.19 271 GLU A O 1
ATOM 2146 N N . LEU A 1 272 ? 5.897 -12.041 -22.693 1.00 90.19 272 LEU A N 1
ATOM 2147 C CA . LEU A 1 272 ? 6.891 -12.632 -21.803 1.00 90.19 272 LEU A CA 1
ATOM 2148 C C . LEU A 1 272 ? 6.277 -13.707 -20.886 1.00 90.19 272 LEU A C 1
ATOM 2150 O O . LEU A 1 272 ? 5.127 -13.590 -20.443 1.00 90.19 272 LEU A O 1
ATOM 2154 N N . ARG A 1 273 ? 7.050 -14.756 -20.578 1.00 88.56 273 ARG A N 1
ATOM 2155 C CA . ARG A 1 273 ? 6.748 -15.739 -19.519 1.00 88.56 273 ARG A CA 1
ATOM 2156 C C . ARG A 1 273 ? 7.624 -15.557 -18.283 1.00 88.56 273 ARG A C 1
ATOM 2158 O O . ARG A 1 273 ? 7.123 -15.680 -17.171 1.00 88.56 273 ARG A O 1
ATOM 2165 N N . SER A 1 274 ? 8.910 -15.272 -18.479 1.00 90.94 274 SER A N 1
ATOM 2166 C CA . SER A 1 274 ? 9.858 -14.996 -17.399 1.00 90.94 274 SER A CA 1
ATOM 2167 C C . SER A 1 274 ? 10.957 -14.050 -17.874 1.00 90.94 274 SER A C 1
ATOM 2169 O O . SER A 1 274 ? 11.420 -14.174 -19.012 1.00 90.94 274 SER A O 1
ATOM 2171 N N . LEU A 1 275 ? 11.393 -13.154 -16.992 1.00 92.94 275 LEU A N 1
ATOM 2172 C CA . LEU A 1 275 ? 12.519 -12.244 -17.191 1.00 92.94 275 LEU A CA 1
ATOM 2173 C C . LEU A 1 275 ? 13.410 -12.252 -15.955 1.00 92.94 275 LEU A C 1
ATOM 2175 O O . LEU A 1 275 ? 12.938 -11.972 -14.856 1.00 92.94 275 LEU A O 1
ATOM 2179 N N . ARG A 1 276 ? 14.698 -12.515 -16.163 1.00 93.81 276 ARG A N 1
ATOM 2180 C CA . ARG A 1 276 ? 15.743 -12.296 -15.166 1.00 93.81 276 ARG A CA 1
ATOM 2181 C C . ARG A 1 276 ? 16.779 -11.333 -15.727 1.00 93.81 276 ARG A C 1
ATOM 2183 O O . ARG A 1 276 ? 17.270 -11.549 -16.834 1.00 93.81 276 ARG A O 1
ATOM 2190 N N . 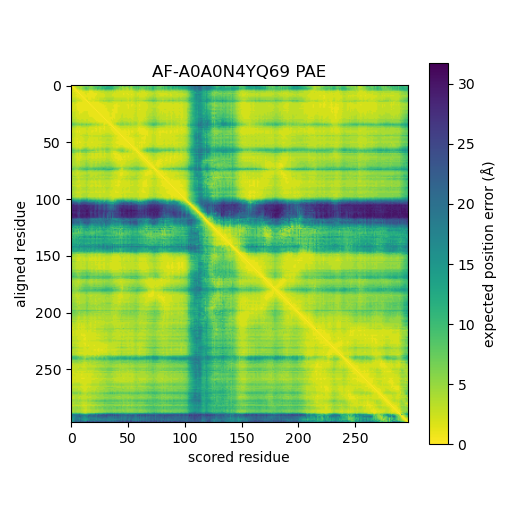ILE A 1 277 ? 17.089 -10.285 -14.971 1.00 92.31 277 ILE A N 1
ATOM 2191 C CA . ILE A 1 277 ? 18.117 -9.297 -15.316 1.00 92.31 277 ILE A CA 1
ATOM 2192 C C . ILE A 1 277 ? 19.108 -9.235 -14.163 1.00 92.31 277 ILE A C 1
ATOM 2194 O O . ILE A 1 277 ? 18.742 -8.798 -13.075 1.00 92.31 277 ILE A O 1
ATOM 2198 N N . ASP A 1 278 ? 20.354 -9.630 -14.397 1.00 91.94 278 ASP A N 1
ATOM 2199 C CA . ASP A 1 278 ? 21.441 -9.521 -13.426 1.00 91.94 278 ASP A CA 1
ATOM 2200 C C . ASP A 1 278 ? 22.637 -8.812 -14.064 1.00 91.94 278 ASP A C 1
ATOM 2202 O O . ASP A 1 278 ? 23.236 -9.317 -15.005 1.00 91.94 278 ASP A O 1
ATOM 2206 N N . GLY A 1 279 ? 22.920 -7.596 -13.603 1.00 90.75 279 GLY A N 1
ATOM 2207 C CA . GLY A 1 279 ? 23.903 -6.696 -14.204 1.00 90.75 279 GLY A CA 1
ATOM 2208 C C . GLY A 1 279 ? 23.390 -5.259 -14.278 1.00 90.75 279 GLY A C 1
ATOM 2209 O O . GLY A 1 279 ? 22.264 -4.952 -13.865 1.00 90.75 279 GLY A O 1
ATOM 2210 N N . ASP A 1 280 ? 24.229 -4.351 -14.772 1.00 93.88 280 ASP A N 1
ATOM 2211 C CA . ASP A 1 280 ? 23.882 -2.937 -14.934 1.00 93.88 280 ASP A CA 1
ATOM 2212 C C . ASP A 1 280 ? 23.425 -2.635 -16.366 1.00 93.88 280 ASP A C 1
ATOM 2214 O O . ASP A 1 280 ? 24.214 -2.258 -17.230 1.00 93.88 280 ASP A O 1
ATOM 2218 N N . PHE A 1 281 ? 22.132 -2.840 -16.619 1.00 92.56 281 PHE A N 1
ATOM 2219 C CA . PHE A 1 281 ? 21.513 -2.612 -17.924 1.00 92.56 281 PHE A CA 1
ATOM 2220 C C . PHE A 1 281 ? 20.646 -1.360 -17.924 1.00 92.56 281 PHE A C 1
ATOM 2222 O O . PHE A 1 281 ? 19.956 -1.066 -16.945 1.00 92.56 281 PHE A O 1
ATOM 2229 N N . ARG A 1 282 ? 20.615 -0.677 -19.070 1.00 94.81 282 ARG A N 1
ATOM 2230 C CA . ARG A 1 282 ? 19.650 0.378 -19.379 1.00 94.81 282 ARG A CA 1
ATOM 2231 C C . ARG A 1 282 ? 18.843 -0.019 -20.612 1.00 94.81 282 ARG A C 1
ATOM 2233 O O . ARG A 1 282 ? 19.408 -0.473 -21.601 1.00 94.81 282 ARG A O 1
ATOM 2240 N N . PHE A 1 283 ? 17.533 0.162 -20.529 1.00 94.44 283 PHE A N 1
ATOM 2241 C CA . PHE A 1 283 ? 16.578 -0.069 -21.602 1.00 94.44 283 PHE A CA 1
ATOM 2242 C C . PHE A 1 283 ? 16.318 1.242 -22.339 1.00 94.44 283 PHE A C 1
ATOM 2244 O O . PHE A 1 283 ? 15.986 2.263 -21.725 1.00 94.44 283 PHE A O 1
ATOM 2251 N N . GLU A 1 284 ? 16.508 1.196 -23.653 1.00 94.69 284 GLU A N 1
ATOM 2252 C CA . GLU A 1 284 ? 16.166 2.280 -24.570 1.00 94.69 284 GLU A CA 1
ATOM 2253 C C . GLU A 1 284 ? 14.676 2.215 -24.951 1.00 94.69 284 GLU A C 1
ATOM 2255 O O . GLU A 1 284 ? 13.911 1.414 -24.407 1.00 94.69 284 GLU A O 1
ATOM 2260 N N . LYS A 1 285 ? 14.258 3.086 -25.869 1.00 94.62 285 LYS A N 1
ATOM 2261 C CA . LYS A 1 285 ? 12.885 3.122 -26.385 1.00 94.62 285 LYS A CA 1
ATOM 2262 C C . LYS A 1 285 ? 12.566 1.910 -27.251 1.00 94.62 285 LYS A C 1
ATOM 2264 O O . LYS A 1 285 ? 13.468 1.272 -27.792 1.00 94.62 285 LYS A O 1
ATOM 2269 N N . ASP A 1 286 ? 11.273 1.621 -27.382 1.00 94.06 286 ASP A N 1
ATOM 2270 C CA . ASP A 1 286 ? 10.744 0.598 -28.294 1.00 94.06 286 ASP A CA 1
ATOM 2271 C C . ASP A 1 286 ? 11.291 -0.832 -28.061 1.00 94.06 286 ASP A C 1
ATOM 2273 O O . ASP A 1 286 ? 11.272 -1.682 -28.957 1.00 94.06 286 ASP A O 1
ATOM 2277 N N . VAL A 1 287 ? 11.778 -1.138 -26.851 1.00 94.62 287 VAL A N 1
ATOM 2278 C CA . VAL A 1 287 ? 12.263 -2.485 -26.513 1.00 94.62 287 VAL A CA 1
ATOM 2279 C C . VAL A 1 287 ? 11.085 -3.440 -26.322 1.00 94.62 287 VAL A C 1
ATOM 2281 O O . VAL A 1 287 ? 10.205 -3.211 -25.496 1.00 94.62 287 VAL A O 1
ATOM 2284 N N . VAL A 1 288 ? 11.112 -4.570 -27.033 1.00 93.56 288 VAL A N 1
ATOM 2285 C CA . VAL A 1 288 ? 10.104 -5.635 -26.931 1.00 93.56 288 VAL A CA 1
ATOM 2286 C C . VAL A 1 288 ? 10.762 -6.930 -26.464 1.00 93.56 288 VAL A C 1
ATOM 2288 O O . VAL A 1 288 ? 11.685 -7.432 -27.105 1.00 93.56 288 VAL A O 1
ATOM 2291 N N . LEU A 1 289 ? 10.258 -7.508 -25.372 1.00 90.50 289 LEU A N 1
ATOM 2292 C CA . LEU A 1 289 ? 10.739 -8.772 -24.815 1.00 90.50 289 LEU A CA 1
ATOM 2293 C C . LEU A 1 289 ? 9.692 -9.881 -25.022 1.00 90.50 289 LEU A C 1
ATOM 2295 O O . LEU A 1 289 ? 8.651 -9.922 -24.365 1.00 90.50 289 LEU A O 1
ATOM 2299 N N . LYS A 1 290 ? 9.993 -10.838 -25.910 1.00 84.81 290 LYS A N 1
ATOM 2300 C CA . LYS A 1 290 ? 9.170 -12.030 -26.188 1.00 84.81 290 LYS A CA 1
ATOM 2301 C C . LYS A 1 290 ? 9.703 -13.336 -25.562 1.00 84.81 290 LYS A C 1
ATOM 2303 O O . LYS A 1 290 ? 10.877 -13.666 -25.670 1.00 84.81 290 LYS A O 1
ATOM 2308 N N . VAL A 1 291 ? 8.807 -14.170 -25.024 1.00 76.19 291 VAL A N 1
ATOM 2309 C CA . VAL A 1 291 ? 9.088 -15.554 -24.572 1.00 76.19 291 VAL A CA 1
ATOM 2310 C C . VAL A 1 291 ? 9.879 -15.663 -23.249 1.00 76.19 291 VAL A C 1
ATOM 2312 O O . VAL A 1 291 ? 9.255 -15.627 -22.186 1.00 76.19 291 VAL A O 1
ATOM 2315 N N . PHE A 1 292 ? 11.203 -15.842 -23.282 1.00 72.31 292 PHE A N 1
ATOM 2316 C CA . PHE A 1 292 ? 12.069 -16.059 -22.111 1.00 72.31 292 PHE A CA 1
ATOM 2317 C C . PHE A 1 292 ? 13.388 -15.301 -22.297 1.00 72.31 292 PHE A C 1
ATOM 2319 O O . PHE A 1 292 ? 14.069 -15.531 -23.294 1.00 72.31 292 PHE A O 1
ATOM 2326 N N . TYR A 1 293 ? 13.781 -14.472 -21.323 1.00 70.06 293 TYR A N 1
ATOM 2327 C CA . TYR A 1 293 ? 15.114 -13.857 -21.293 1.00 70.06 293 TYR A CA 1
ATOM 2328 C C . TYR A 1 293 ? 15.771 -14.039 -19.931 1.00 70.06 293 TYR A C 1
ATOM 2330 O O . TYR A 1 293 ? 15.180 -13.734 -18.893 1.00 70.06 293 TYR A O 1
ATOM 2338 N N . CYS A 1 294 ? 17.020 -14.490 -19.971 1.00 70.25 294 CYS A N 1
ATOM 2339 C CA . CYS A 1 294 ? 17.979 -14.336 -18.892 1.00 70.25 294 CYS A CA 1
ATOM 2340 C C . CYS A 1 294 ? 19.070 -13.415 -19.431 1.00 70.25 294 CYS A C 1
ATOM 2342 O O . CYS A 1 294 ? 19.728 -13.759 -20.413 1.00 70.25 294 CYS A O 1
ATOM 2344 N N . ILE A 1 295 ? 19.183 -12.223 -18.859 1.00 71.44 295 ILE A N 1
ATOM 2345 C CA . ILE A 1 295 ? 20.166 -11.223 -19.255 1.00 71.44 295 ILE A CA 1
ATOM 2346 C C . ILE A 1 295 ? 21.161 -11.121 -18.101 1.00 71.44 295 ILE A C 1
ATOM 2348 O O . ILE A 1 295 ? 20.793 -10.667 -17.019 1.00 71.44 295 ILE A O 1
ATOM 2352 N N . GLU A 1 296 ? 22.387 -11.589 -18.323 1.00 61.19 296 GLU A N 1
ATOM 2353 C CA . GLU A 1 296 ? 23.448 -11.644 -17.312 1.00 61.19 296 GLU A CA 1
ATOM 2354 C C . GLU A 1 296 ? 24.716 -10.968 -17.855 1.00 61.19 296 GLU A C 1
ATOM 2356 O O . GLU A 1 296 ? 25.165 -11.319 -18.950 1.00 61.19 296 GLU A O 1
ATOM 2361 N N . LEU A 1 297 ? 25.267 -9.995 -17.114 1.00 51.38 297 LEU A N 1
ATOM 2362 C CA . LEU A 1 297 ? 26.583 -9.371 -17.343 1.00 51.38 297 LEU A CA 1
ATOM 2363 C C . LEU A 1 297 ? 27.265 -9.002 -16.021 1.00 51.38 297 LEU A C 1
ATOM 2365 O O . LEU A 1 297 ? 26.595 -8.398 -15.151 1.00 51.38 297 LEU A O 1
#

InterPro domains:
  IPR002618 UDPGP family [PF01704] (1-101)
  IPR002618 UDPGP family [PF01704] (110-290)
  IPR016267 UTP--glucose-1-phosphate uridylyltransferase [PTHR43511] (106-290)
  IPR029044 Nucleotide-diphospho-sugar transferases [G3DSA:3.90.550.10] (1-103)
  IPR029044 Nucleotide-diphospho-sugar transferases [G3DSA:3.90.550.10] (104-214)
  IPR029044 Nucleotide-diphospho-sugar transferases [SSF53448] (1-290)

Secondary structure (DSSP, 8-state):
---SS-GGGSEEETTEEHHHHHHHHHHHHHHHHT--PPPEEEE-TTTHHHHHHHH-TT-S-EEEEPP-EEPBTSS-EE---GGGHHHHHHHTTHHHHHHHHHHTSS----------S-EETTEE----GGGS-GGGHHHHH-TTT------S-----HHHHHHHTTT---PPEEEEEEETTEEEEEEE--TGGGGGG-SS-------GGG-----SHHHHHHHHSTTEEE-TT--EEE-SSSPPPEEEE-GGGSSHHHHHHTBSSPPB-TTEEEEEEES---B-TT-B--EEEEEE-